Protein AF-0000000084974311 (afdb_homodimer)

Solvent-accessible surface area (backbone atoms only — not comparable to full-atom values): 12937 Å² total; per-residue (Å²): 132,54,60,48,43,51,37,50,47,51,42,38,33,53,56,10,46,52,34,20,50,54,16,48,50,40,56,72,76,35,51,61,58,48,16,51,54,35,40,76,60,72,40,62,45,68,51,37,58,52,50,29,47,47,25,28,53,40,10,49,30,31,50,52,25,41,58,39,38,60,42,17,47,53,52,19,51,53,27,52,49,45,30,72,60,73,21,57,91,34,35,56,83,22,69,86,67,42,65,28,31,47,57,37,51,52,44,29,43,52,11,54,29,39,47,54,40,72,80,35,80,78,13,51,47,49,49,55,56,55,68,68,102,134,55,61,47,41,50,38,52,48,51,44,37,34,55,56,11,46,53,34,20,49,52,16,47,50,40,56,72,76,35,51,60,57,48,16,51,53,35,39,75,60,73,40,63,45,69,51,37,59,52,51,26,48,47,24,29,52,40,10,50,30,30,50,51,25,42,58,40,37,60,43,17,47,52,51,20,51,53,28,52,48,44,32,73,61,73,21,56,92,34,35,57,82,22,68,87,67,42,66,28,32,49,56,38,51,53,45,29,45,50,11,54,28,40,47,54,40,72,82,35,80,80,12,50,48,47,49,54,55,57,66,70,101

pLDDT: mean 93.26, std 10.57, range [42.66, 98.94]

Nearest PDB structures (foldseek):
  2rld-assembly1_A  TM=4.354E-01  e=8.571E+00  Bacteroides thetaiotaomicron VPI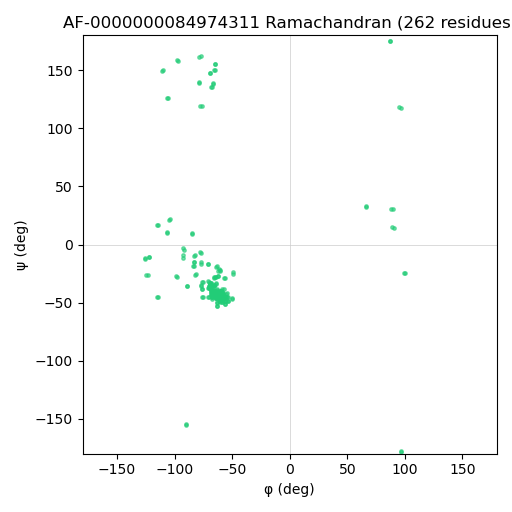-5482
  1i4t-assembly1_B  TM=1.937E-01  e=7.308E+00  Homo sapiens
  2rld-assembly1_A  TM=4.354E-01  e=8.571E+00  Bacteroides thetaiotaomicron VPI-5482
  1i4t-assembly1_B  TM=1.936E-01  e=7.308E+00  Homo sapiens

Organism: NCBI:txid1224748

Structure (mmCIF, N/CA/C/O backbone):
data_AF-0000000084974311-model_v1
#
loop_
_entity.id
_entity.type
_entity.pdbx_description
1 polymer DoxX
#
loop_
_atom_site.group_PDB
_atom_site.id
_atom_site.type_symbol
_atom_site.label_atom_id
_atom_site.label_alt_id
_atom_site.label_comp_id
_atom_site.label_asym_id
_atom_site.label_entity_id
_at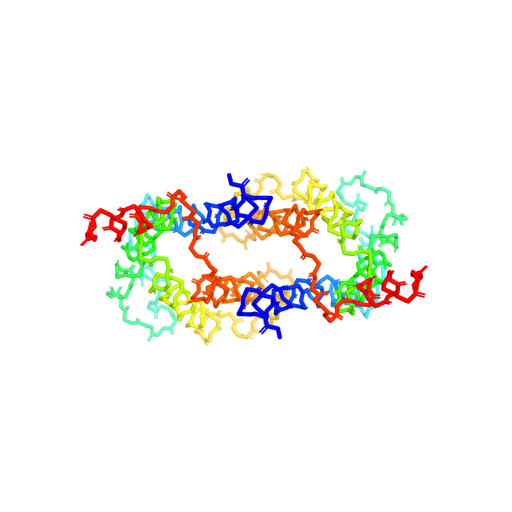om_site.label_seq_id
_atom_site.pdbx_PDB_ins_code
_atom_site.Cartn_x
_atom_site.Cartn_y
_atom_site.Cartn_z
_atom_site.occupancy
_atom_site.B_iso_or_equiv
_atom_site.auth_seq_id
_atom_site.auth_comp_id
_atom_site.auth_asym_id
_atom_site.auth_atom_id
_atom_site.pdbx_PDB_model_num
ATOM 1 N N . MET A 1 1 ? -4.383 25.688 0.288 1 83.31 1 MET A N 1
ATOM 2 C CA . MET A 1 1 ? -4.023 24.438 0.93 1 83.31 1 MET A CA 1
ATOM 3 C C . MET A 1 1 ? -2.514 24.312 1.104 1 83.31 1 MET A C 1
ATOM 5 O O . MET A 1 1 ? -1.75 24.766 0.251 1 83.31 1 MET A O 1
ATOM 9 N N . THR A 1 2 ? -2.16 23.766 2.189 1 87 2 THR A N 1
ATOM 10 C CA . THR A 1 2 ? -0.749 23.516 2.463 1 87 2 THR A CA 1
ATOM 11 C C . THR A 1 2 ? -0.246 22.312 1.687 1 87 2 THR A C 1
ATOM 13 O O . THR A 1 2 ? -1.041 21.547 1.126 1 87 2 THR A O 1
ATOM 16 N N . ARG A 1 3 ? 0.997 22.156 1.529 1 89.44 3 ARG A N 1
ATOM 17 C CA . ARG A 1 3 ? 1.597 21 0.889 1 89.44 3 ARG A CA 1
ATOM 18 C C . ARG A 1 3 ? 1.143 19.703 1.562 1 89.44 3 ARG A C 1
ATOM 20 O O . ARG A 1 3 ? 0.803 18.734 0.887 1 89.44 3 ARG A O 1
ATOM 27 N N . GLN A 1 4 ? 1.102 19.719 2.873 1 89.69 4 GLN A N 1
ATOM 28 C CA . GLN A 1 4 ? 0.677 18.562 3.65 1 89.69 4 GLN A CA 1
ATOM 29 C C . GLN A 1 4 ? -0.751 18.156 3.299 1 89.69 4 GLN A C 1
ATOM 31 O O . GLN A 1 4 ? -1.051 16.969 3.168 1 89.69 4 GLN A O 1
ATOM 36 N N . GLN A 1 5 ? -1.569 19.125 3.119 1 89.88 5 GLN A N 1
ATOM 37 C CA . GLN A 1 5 ? -2.963 18.844 2.783 1 89.88 5 GLN A CA 1
ATOM 38 C C . GLN A 1 5 ? -3.084 18.25 1.387 1 89.88 5 GLN A C 1
ATOM 40 O O . GLN A 1 5 ? -3.893 17.344 1.164 1 89.88 5 GLN A O 1
ATOM 45 N N . TRP A 1 6 ? -2.248 18.719 0.478 1 92.25 6 TRP A N 1
ATOM 46 C CA . TRP A 1 6 ? -2.293 18.234 -0.898 1 92.25 6 TRP A CA 1
ATOM 47 C C . TRP A 1 6 ? -1.834 16.797 -0.979 1 92.25 6 TRP A C 1
ATOM 49 O O . TRP A 1 6 ? -2.457 15.977 -1.661 1 92.25 6 TRP A O 1
ATOM 59 N N . VAL A 1 7 ? -0.775 16.453 -0.279 1 94 7 VAL A N 1
ATOM 60 C CA . VAL A 1 7 ? -0.257 15.094 -0.408 1 94 7 VAL A CA 1
ATOM 61 C C . VAL A 1 7 ? -1.149 14.125 0.363 1 94 7 VAL A C 1
ATOM 63 O O . VAL A 1 7 ? -1.306 12.969 -0.032 1 94 7 VAL A O 1
ATOM 66 N N . SER A 1 8 ? -1.753 14.594 1.478 1 94.25 8 SER A N 1
ATOM 67 C CA . SER A 1 8 ? -2.732 13.766 2.168 1 94.25 8 SER A CA 1
ATOM 68 C C . SER A 1 8 ? -3.943 13.484 1.286 1 94.25 8 SER A C 1
ATOM 70 O O . SER A 1 8 ? -4.449 12.359 1.25 1 94.25 8 SER A O 1
ATOM 72 N N . LEU A 1 9 ? -4.402 14.555 0.585 1 95.19 9 LEU A N 1
ATOM 73 C CA . LEU A 1 9 ? -5.504 14.406 -0.358 1 95.19 9 LEU A CA 1
ATOM 74 C C . LEU A 1 9 ? -5.156 13.398 -1.445 1 95.19 9 LEU A C 1
ATOM 76 O O . LEU A 1 9 ? -5.969 12.531 -1.785 1 95.19 9 LEU A O 1
ATOM 80 N N . PHE A 1 10 ? -4 13.531 -1.928 1 96.75 10 PHE A N 1
ATOM 81 C CA . PHE A 1 10 ? -3.531 12.648 -2.99 1 96.75 10 PHE A CA 1
ATOM 82 C C . PHE A 1 10 ? -3.562 11.195 -2.537 1 96.75 10 PHE A C 1
ATOM 84 O O . PHE A 1 10 ? -4.125 10.336 -3.223 1 96.75 10 PHE A O 1
ATOM 91 N N . VAL A 1 11 ? -3.018 10.852 -1.366 1 97.94 11 VAL A N 1
ATOM 92 C CA . VAL A 1 11 ? -2.979 9.484 -0.847 1 97.94 11 VAL A CA 1
ATOM 93 C C . VAL A 1 11 ? -4.395 9.008 -0.542 1 97.94 11 VAL A C 1
ATOM 95 O O . VAL A 1 11 ? -4.727 7.844 -0.769 1 97.94 11 VAL A O 1
ATOM 98 N N . ARG A 1 12 ? -5.203 9.891 -0.021 1 97.62 12 ARG A N 1
ATOM 99 C CA . ARG A 1 12 ? -6.59 9.531 0.262 1 97.62 12 ARG A CA 1
ATOM 100 C C . ARG A 1 12 ? -7.305 9.078 -1.003 1 97.62 12 ARG A C 1
ATOM 102 O O . ARG A 1 12 ? -8.023 8.07 -0.988 1 97.62 12 ARG A O 1
ATOM 109 N N . VAL A 1 13 ? -7.125 9.828 -2.07 1 98.31 13 VAL A N 1
ATOM 110 C CA . VAL A 1 13 ? -7.793 9.516 -3.33 1 98.31 13 VAL A CA 1
ATOM 111 C C . VAL A 1 13 ? -7.273 8.188 -3.875 1 98.31 13 VAL A C 1
ATOM 113 O O . VAL A 1 13 ? -8.047 7.363 -4.359 1 98.31 13 VAL A O 1
ATOM 116 N N . VAL A 1 14 ? -5.984 7.918 -3.838 1 98.81 14 VAL A N 1
ATOM 117 C CA . VAL A 1 14 ? -5.418 6.648 -4.285 1 98.81 14 VAL A CA 1
ATOM 118 C C . VAL A 1 14 ? -5.984 5.504 -3.445 1 98.81 14 VAL A C 1
ATOM 120 O O . VAL A 1 14 ? -6.434 4.496 -3.988 1 98.81 14 VAL A O 1
ATOM 123 N N . PHE A 1 15 ? -5.945 5.695 -2.105 1 98.75 15 PHE A N 1
ATOM 124 C CA . PHE A 1 15 ? -6.453 4.715 -1.152 1 98.75 15 PHE A CA 1
ATOM 125 C C . PHE A 1 15 ? -7.93 4.441 -1.396 1 98.75 15 PHE A C 1
ATOM 127 O O . PHE A 1 15 ? -8.344 3.283 -1.499 1 98.75 15 PHE A O 1
ATOM 134 N N . GLY A 1 16 ? -8.695 5.48 -1.563 1 98.81 16 GLY A N 1
ATOM 135 C CA . GLY A 1 16 ? -10.109 5.344 -1.854 1 98.81 16 GLY A CA 1
ATOM 136 C C . GLY A 1 16 ? -10.383 4.66 -3.184 1 98.81 16 GLY A C 1
ATOM 137 O O . GLY A 1 16 ? -11.266 3.803 -3.277 1 98.81 16 GLY A O 1
ATOM 138 N N . PHE A 1 17 ? -9.688 5.062 -4.188 1 98.88 17 PHE A N 1
ATOM 139 C CA . PHE A 1 17 ? -9.883 4.484 -5.512 1 98.88 17 PHE A CA 1
ATOM 140 C C . PHE A 1 17 ? -9.617 2.984 -5.492 1 98.88 17 PHE A C 1
ATOM 142 O O . PHE A 1 17 ? -10.336 2.209 -6.121 1 98.88 17 PHE A O 1
ATOM 149 N N . MET A 1 18 ? -8.547 2.584 -4.828 1 98.94 18 MET A N 1
ATOM 150 C CA . MET A 1 18 ? -8.227 1.16 -4.793 1 98.94 18 MET A CA 1
ATOM 151 C C . MET A 1 18 ? -9.383 0.356 -4.211 1 98.94 18 MET A C 1
ATOM 153 O O . MET A 1 18 ? -9.789 -0.661 -4.777 1 98.94 18 MET A O 1
ATOM 157 N N . PHE A 1 19 ? -9.914 0.829 -3.082 1 98.94 19 PHE A N 1
ATOM 158 C CA . PHE A 1 19 ? -11.016 0.085 -2.473 1 98.94 19 PHE A CA 1
ATOM 159 C C . PHE A 1 19 ? -12.266 0.157 -3.34 1 98.94 19 PHE A C 1
ATOM 161 O O . PHE A 1 19 ? -12.984 -0.831 -3.479 1 98.94 19 PHE A O 1
ATOM 168 N N . PHE A 1 20 ? -12.539 1.366 -3.91 1 98.88 20 PHE A N 1
ATOM 169 C CA . PHE A 1 20 ? -13.656 1.489 -4.832 1 98.88 20 PHE A CA 1
ATOM 170 C C . PHE A 1 20 ? -13.555 0.458 -5.949 1 98.88 20 PHE A C 1
ATOM 172 O O . PHE A 1 20 ? -14.531 -0.244 -6.242 1 98.88 20 PHE A O 1
ATOM 179 N N . TYR A 1 21 ? -12.375 0.397 -6.535 1 98.62 21 TYR A N 1
ATOM 180 C CA . TYR A 1 21 ? -12.18 -0.496 -7.672 1 98.62 21 TYR A CA 1
ATOM 181 C C . TYR A 1 21 ? -12.234 -1.955 -7.234 1 98.62 21 TYR A C 1
ATOM 183 O O . TYR A 1 21 ? -12.711 -2.814 -7.98 1 98.62 21 TYR A O 1
ATOM 191 N N . HIS A 1 22 ? -11.789 -2.314 -6.043 1 98.38 22 HIS A N 1
ATOM 192 C CA . HIS A 1 22 ? -11.969 -3.652 -5.492 1 98.38 22 HIS A CA 1
ATOM 193 C C . HIS A 1 22 ? -13.445 -4.035 -5.453 1 98.38 22 HIS A C 1
ATOM 195 O O . HIS A 1 22 ? -13.82 -5.133 -5.867 1 98.38 22 HIS A O 1
ATOM 201 N N . GLY A 1 23 ? -14.242 -3.113 -4.871 1 98.25 23 GLY A N 1
ATOM 202 C CA . GLY A 1 23 ? -15.672 -3.381 -4.863 1 98.25 23 GLY A CA 1
ATOM 203 C C . GLY A 1 23 ? -16.25 -3.535 -6.254 1 98.25 23 GLY A C 1
ATOM 204 O O . GLY A 1 23 ? -17.047 -4.441 -6.5 1 98.25 23 GLY A O 1
ATOM 205 N N . PHE A 1 24 ? -15.844 -2.666 -7.156 1 98.06 24 PHE A N 1
ATOM 206 C CA . PHE A 1 24 ? -16.359 -2.662 -8.523 1 98.06 24 PHE A CA 1
ATOM 207 C C . PHE A 1 24 ? -16.047 -3.984 -9.219 1 98.06 24 PHE A C 1
ATOM 209 O O . PHE A 1 24 ? -16.938 -4.59 -9.828 1 98.06 24 PHE A O 1
ATOM 216 N N . VAL A 1 25 ? -14.867 -4.5 -9.156 1 97 25 VAL A N 1
ATOM 217 C CA . VAL A 1 25 ? -14.422 -5.715 -9.828 1 97 25 VAL A CA 1
ATOM 218 C C . VAL A 1 25 ? -15.164 -6.922 -9.258 1 97 25 VAL A C 1
ATOM 220 O O . VAL A 1 25 ? -15.484 -7.867 -9.984 1 97 25 VAL A O 1
ATOM 223 N N . LYS A 1 26 ? -15.461 -6.887 -7.895 1 97 26 LYS A N 1
ATOM 224 C CA . LYS A 1 26 ? -16.188 -8 -7.293 1 97 26 LYS A CA 1
ATOM 225 C C . LYS A 1 26 ? -17.578 -8.148 -7.914 1 97 26 LYS A C 1
ATOM 227 O O . LYS A 1 26 ? -18.109 -9.258 -7.984 1 97 26 LYS A O 1
ATOM 232 N N . PHE A 1 27 ? -18.125 -7.051 -8.406 1 96.81 27 PHE A N 1
ATOM 233 C CA . PHE A 1 27 ? -19.422 -7.121 -9.062 1 96.81 27 PHE A CA 1
ATOM 234 C C . PHE A 1 27 ? -19.266 -7.41 -10.547 1 96.81 27 PHE A C 1
ATOM 236 O O . PHE A 1 27 ? -20.062 -8.141 -11.133 1 96.81 27 PHE A O 1
ATOM 243 N N . GLN A 1 28 ? -18.266 -6.918 -11.227 1 93.5 28 GLN A N 1
ATOM 244 C CA . GLN A 1 28 ? -18.016 -7.141 -12.648 1 93.5 28 GLN A CA 1
ATOM 245 C C . GLN A 1 28 ? -17.75 -8.609 -12.945 1 93.5 28 GLN A C 1
ATOM 247 O O . GLN A 1 28 ? -18.203 -9.141 -13.953 1 93.5 28 GLN A O 1
ATOM 252 N N . GLY A 1 29 ? -16.953 -9.312 -12.18 1 88.94 29 GLY A N 1
ATOM 253 C CA . GLY A 1 29 ? -16.609 -10.711 -12.367 1 88.94 29 GLY A CA 1
ATOM 254 C C . GLY A 1 29 ? -17.719 -11.648 -11.914 1 88.94 29 GLY A C 1
ATOM 255 O O . GLY A 1 29 ? -17.641 -12.859 -12.133 1 88.94 29 GLY A O 1
ATOM 256 N N . GLY A 1 30 ? -18.812 -11.055 -11.258 1 93 30 GLY A N 1
ATOM 257 C CA . GLY A 1 30 ? -19.844 -11.852 -10.617 1 93 30 GLY A CA 1
ATOM 258 C C . GLY A 1 30 ? -19.625 -12.039 -9.125 1 93 30 GLY A C 1
ATOM 259 O O . GLY A 1 30 ? -18.672 -12.711 -8.719 1 93 30 GLY A O 1
ATOM 260 N N . ILE A 1 31 ? -20.5 -11.57 -8.328 1 96 31 ILE A N 1
ATOM 261 C CA . ILE A 1 31 ? -20.359 -11.562 -6.879 1 96 31 ILE A CA 1
ATOM 262 C C . ILE A 1 31 ? -20.312 -13 -6.359 1 96 31 ILE A C 1
ATOM 264 O O . ILE A 1 31 ? -19.75 -13.266 -5.293 1 96 31 ILE A O 1
ATOM 268 N N . GLU A 1 32 ? -20.781 -13.914 -7.176 1 96.88 32 GLU A N 1
ATOM 269 C CA . GLU A 1 32 ? -20.797 -15.32 -6.789 1 96.88 32 GLU A CA 1
ATOM 270 C C . GLU A 1 32 ? -19.375 -15.891 -6.715 1 96.88 32 GLU A C 1
ATOM 272 O O . GLU A 1 32 ? -19.109 -16.781 -5.914 1 96.88 32 GLU A O 1
ATOM 277 N N . ASN A 1 33 ? -18.547 -15.43 -7.582 1 95.44 33 ASN A N 1
ATOM 278 C CA . ASN A 1 33 ? -17.156 -15.859 -7.516 1 95.44 33 ASN A CA 1
ATOM 279 C C . ASN A 1 33 ? -16.516 -15.477 -6.184 1 95.44 33 ASN A C 1
ATOM 281 O O . ASN A 1 33 ? -15.828 -16.297 -5.566 1 95.44 33 ASN A O 1
ATOM 285 N N . THR A 1 34 ? -16.766 -14.266 -5.73 1 96.06 34 THR A N 1
ATOM 286 C CA . THR A 1 34 ? -16.25 -13.812 -4.445 1 96.06 34 THR A CA 1
ATOM 287 C C . THR A 1 34 ? -16.922 -14.578 -3.299 1 96.06 34 THR A C 1
ATOM 289 O O . THR A 1 34 ? -16.25 -14.961 -2.336 1 96.06 34 THR A O 1
ATOM 292 N N . ALA A 1 35 ? -18.172 -14.773 -3.451 1 98 35 ALA A N 1
ATOM 293 C CA . ALA A 1 35 ? -18.891 -15.547 -2.445 1 98 35 ALA A CA 1
ATOM 294 C C . ALA A 1 35 ? -18.312 -16.953 -2.311 1 98 35 ALA A C 1
ATOM 296 O O . ALA A 1 35 ? -18.125 -17.453 -1.198 1 98 35 ALA A O 1
ATOM 297 N N . GLY A 1 36 ? -18.078 -17.594 -3.443 1 97.31 36 GLY A N 1
ATOM 298 C CA . GLY A 1 36 ? -17.438 -18.906 -3.436 1 97.31 36 GLY A CA 1
ATOM 299 C C . GLY A 1 36 ? -16.078 -18.906 -2.773 1 97.31 36 GLY A C 1
ATOM 300 O O . GLY A 1 36 ? -15.742 -19.812 -2.006 1 97.31 36 GLY A O 1
ATOM 301 N N . TYR A 1 37 ? -15.266 -17.922 -3.02 1 95.38 37 TYR A N 1
ATOM 302 C CA . TYR A 1 37 ? -13.953 -17.781 -2.391 1 95.38 37 TYR A CA 1
ATOM 303 C C . TYR A 1 37 ? -14.086 -17.625 -0.88 1 95.38 37 TYR A C 1
ATOM 305 O O . TYR A 1 37 ? -13.359 -18.266 -0.117 1 95.38 37 TYR A O 1
ATOM 313 N N . PHE A 1 38 ? -15.047 -16.781 -0.417 1 97.75 38 PHE A N 1
ATOM 314 C CA . PHE A 1 38 ? -15.281 -16.609 1.011 1 97.75 38 PHE A CA 1
ATOM 315 C C . PHE A 1 38 ? -15.688 -17.922 1.664 1 97.75 38 PHE A C 1
ATOM 317 O O . PHE A 1 38 ? -15.203 -18.25 2.748 1 97.75 38 PHE A O 1
ATOM 324 N N . GLU A 1 39 ? -16.516 -18.656 0.999 1 98.25 39 GLU A N 1
ATOM 325 C CA . GLU A 1 39 ? -16.922 -19.953 1.526 1 98.25 39 GLU A CA 1
ATOM 326 C C . GLU A 1 39 ? -15.719 -20.891 1.669 1 98.25 39 GLU A C 1
ATOM 328 O O . GLU A 1 39 ? -15.617 -21.625 2.652 1 98.25 39 GLU A O 1
ATOM 333 N N . SER A 1 40 ? -14.898 -20.875 0.687 1 97.62 40 SER A N 1
ATOM 334 C CA . SER A 1 40 ? -13.711 -21.719 0.732 1 97.62 40 SER A CA 1
ATOM 335 C C . SER A 1 40 ? -12.828 -21.359 1.926 1 97.62 40 SER A C 1
ATOM 337 O O . SER A 1 40 ? -12.008 -22.188 2.359 1 97.62 40 SER A O 1
ATOM 339 N N . LEU A 1 41 ? -12.953 -20.172 2.459 1 96.75 41 LEU A N 1
ATOM 340 C CA . LEU A 1 41 ? -12.203 -19.719 3.621 1 96.75 41 LEU A CA 1
ATOM 341 C C . LEU A 1 41 ? -12.977 -19.984 4.91 1 96.75 41 LEU A C 1
ATOM 343 O O . LEU A 1 41 ? -12.539 -19.594 5.992 1 96.75 41 LEU A O 1
ATOM 347 N N . GLY A 1 42 ? -14.18 -20.5 4.754 1 97.81 42 GLY A N 1
ATOM 348 C CA . GLY A 1 42 ? -15 -20.781 5.918 1 97.81 42 GLY A CA 1
ATOM 349 C C . GLY A 1 42 ? -15.852 -19.609 6.355 1 97.81 42 GLY A C 1
ATOM 350 O O . GLY A 1 42 ? -16.344 -19.578 7.48 1 97.81 42 GLY A O 1
ATOM 351 N N . LEU A 1 43 ? -15.953 -18.672 5.465 1 98 43 LEU A N 1
ATOM 352 C CA . LEU A 1 43 ? -16.766 -17.5 5.781 1 98 43 LEU A CA 1
ATOM 353 C C . LEU A 1 43 ? -18.156 -17.625 5.188 1 98 43 LEU A C 1
ATOM 355 O O . LEU A 1 43 ? -18.375 -18.422 4.273 1 98 43 LEU A O 1
ATOM 359 N N . MET A 1 44 ? -19.062 -16.812 5.82 1 97.88 44 MET A N 1
ATOM 360 C CA . MET A 1 44 ? -20.406 -16.75 5.273 1 97.88 44 MET A CA 1
ATOM 361 C C . MET A 1 44 ? -20.406 -16.094 3.9 1 97.88 44 MET A C 1
ATOM 363 O O . MET A 1 44 ? -19.766 -15.062 3.701 1 97.88 44 MET A O 1
ATOM 367 N N . SER A 1 45 ? -21.203 -16.688 3.012 1 96.5 45 SER A N 1
ATOM 368 C CA . SER A 1 45 ? -21.234 -16.203 1.641 1 96.5 45 SER A CA 1
ATOM 369 C C . SER A 1 45 ? -21.781 -14.773 1.578 1 96.5 45 SER A C 1
ATOM 371 O O . SER A 1 45 ? -21.328 -13.969 0.752 1 96.5 45 SER A O 1
ATOM 373 N N . GLY A 1 46 ? -22.656 -14.422 2.4 1 97.19 46 GLY A N 1
ATOM 374 C CA . GLY A 1 46 ? -23.25 -13.094 2.424 1 97.19 46 GLY A CA 1
ATOM 375 C C . GLY A 1 46 ? -22.234 -12 2.701 1 97.19 46 GLY A C 1
ATOM 376 O O . GLY A 1 46 ? -22.438 -10.844 2.312 1 97.19 46 GLY A O 1
ATOM 377 N N . LEU A 1 47 ? -21.156 -12.336 3.293 1 98.06 47 LEU A N 1
ATOM 378 C CA . LEU A 1 47 ? -20.125 -11.359 3.598 1 98.06 47 LEU A CA 1
ATOM 379 C C . LEU A 1 47 ? -19.516 -10.805 2.318 1 98.06 47 LEU A C 1
ATOM 381 O O . LEU A 1 47 ? -19.016 -9.672 2.301 1 98.06 47 LEU A O 1
ATOM 385 N N . ALA A 1 48 ? -19.516 -11.602 1.267 1 97.88 48 ALA A N 1
ATOM 386 C CA . ALA A 1 48 ? -18.984 -11.141 -0.014 1 97.88 48 ALA A CA 1
ATOM 387 C C . ALA A 1 48 ? -19.734 -9.898 -0.5 1 97.88 48 ALA A C 1
ATOM 389 O O . ALA A 1 48 ? -19.109 -8.922 -0.927 1 97.88 48 ALA A O 1
ATOM 390 N N . PHE A 1 49 ? -21.016 -9.969 -0.367 1 97.94 49 PHE A N 1
ATOM 391 C CA . PHE A 1 49 ? -21.844 -8.852 -0.802 1 97.94 49 PHE A CA 1
ATOM 392 C C . PHE A 1 49 ? -21.609 -7.629 0.08 1 97.94 49 PHE A C 1
ATOM 394 O O . PHE A 1 49 ? -21.469 -6.512 -0.422 1 97.94 49 PHE A O 1
ATOM 401 N N . VAL A 1 50 ? -21.516 -7.828 1.35 1 98.44 50 VAL A N 1
ATOM 402 C CA . VAL A 1 50 ? -21.312 -6.746 2.307 1 98.44 50 VAL A CA 1
ATOM 403 C C . VAL A 1 50 ? -19.969 -6.07 2.055 1 98.44 50 VAL A C 1
ATOM 405 O O . VAL A 1 50 ? -19.906 -4.848 1.923 1 98.44 50 VAL A O 1
ATOM 408 N N . VAL A 1 51 ? -18.938 -6.879 1.952 1 98.62 51 VAL A N 1
ATOM 409 C CA . VAL A 1 51 ? -17.609 -6.34 1.759 1 98.62 51 VAL A CA 1
ATOM 410 C C . VAL A 1 51 ? -17.531 -5.59 0.429 1 98.62 51 VAL A C 1
ATOM 412 O O . VAL A 1 51 ? -16.984 -4.488 0.357 1 98.62 51 VAL A O 1
ATOM 415 N N . ALA A 1 52 ? -18.125 -6.172 -0.592 1 98.62 52 ALA A N 1
ATOM 416 C CA . ALA A 1 52 ? -18.094 -5.539 -1.909 1 98.62 52 ALA A CA 1
ATOM 417 C C . ALA A 1 52 ? -18.766 -4.168 -1.871 1 98.62 52 ALA A C 1
ATOM 419 O O . ALA A 1 52 ? -18.219 -3.193 -2.4 1 98.62 52 ALA A O 1
ATOM 420 N N . ILE A 1 53 ? -19.891 -4.074 -1.224 1 98.75 53 ILE A N 1
ATOM 421 C CA . ILE A 1 53 ? -20.625 -2.818 -1.146 1 98.75 53 ILE A CA 1
ATOM 422 C C . ILE A 1 53 ? -19.844 -1.81 -0.312 1 98.75 53 ILE A C 1
ATOM 424 O O . ILE A 1 53 ? -19.719 -0.643 -0.69 1 98.75 53 ILE A O 1
ATOM 428 N N . VAL A 1 54 ? -19.344 -2.246 0.8 1 98.88 54 VAL A N 1
ATOM 429 C CA . VAL A 1 54 ? -18.594 -1.361 1.685 1 98.88 54 VAL A CA 1
ATOM 430 C C . VAL A 1 54 ? -17.375 -0.822 0.957 1 98.88 54 VAL A C 1
ATOM 432 O O . VAL A 1 54 ? -17.047 0.365 1.059 1 98.88 54 VAL A O 1
ATOM 435 N N . GLU A 1 55 ? -16.703 -1.69 0.233 1 98.88 55 GLU A N 1
ATOM 436 C CA . GLU A 1 55 ? -15.547 -1.25 -0.528 1 98.88 55 GLU A CA 1
ATOM 437 C C . GLU A 1 55 ? -15.938 -0.245 -1.606 1 98.88 55 GLU A C 1
ATOM 439 O O . GLU A 1 55 ? -15.297 0.8 -1.751 1 98.88 55 GLU A O 1
ATOM 444 N N . LEU A 1 56 ? -16.969 -0.562 -2.303 1 98.81 56 LEU A N 1
ATOM 445 C CA . LEU A 1 56 ? -17.422 0.286 -3.396 1 98.81 56 LEU A CA 1
ATOM 446 C C . LEU A 1 56 ? -17.859 1.653 -2.879 1 98.81 56 LEU A C 1
ATOM 448 O O . LEU A 1 56 ? -17.344 2.682 -3.316 1 98.81 56 LEU A O 1
ATOM 452 N N . VAL A 1 57 ? -18.703 1.669 -1.938 1 98.88 57 VAL A N 1
ATOM 453 C CA . VAL A 1 57 ? -19.281 2.904 -1.417 1 98.88 57 VAL A CA 1
ATOM 454 C C . VAL A 1 57 ? -18.266 3.621 -0.538 1 98.88 57 VAL A C 1
ATOM 456 O O . VAL A 1 57 ? -18.094 4.836 -0.646 1 98.88 57 VAL A O 1
ATOM 459 N N . GLY A 1 58 ? -17.609 2.857 0.329 1 98.81 58 GLY A N 1
ATOM 460 C CA . GLY A 1 58 ? -16.578 3.449 1.177 1 98.81 58 GLY A CA 1
ATOM 461 C C . GLY A 1 58 ? -15.445 4.078 0.391 1 98.81 58 GLY A C 1
ATOM 462 O O . GLY A 1 58 ? -14.969 5.16 0.742 1 98.81 58 GLY A O 1
ATOM 463 N N . GLY A 1 59 ? -14.992 3.314 -0.656 1 98.81 59 GLY A N 1
ATOM 464 C CA . GLY A 1 59 ? -13.977 3.891 -1.519 1 98.81 59 GLY A CA 1
ATOM 465 C C . GLY A 1 59 ? -14.398 5.211 -2.139 1 98.81 59 GLY A C 1
ATOM 466 O O . GLY A 1 59 ? -13.625 6.172 -2.154 1 98.81 59 GLY A O 1
ATOM 467 N N . LEU A 1 60 ? -15.594 5.305 -2.625 1 98.5 60 LEU A N 1
ATOM 468 C CA . LEU A 1 60 ? -16.125 6.527 -3.215 1 98.5 60 LEU A CA 1
ATOM 469 C C . LEU A 1 60 ? -16.188 7.645 -2.18 1 98.5 60 LEU A C 1
ATOM 471 O O . LEU A 1 60 ? -15.836 8.789 -2.471 1 98.5 60 LEU A O 1
ATOM 475 N N . LEU A 1 61 ? -16.672 7.352 -1.011 1 98.06 61 LEU A N 1
ATOM 476 C CA . LEU A 1 61 ? -16.75 8.336 0.061 1 98.06 61 LEU A CA 1
ATOM 477 C C . LEU A 1 61 ? -15.375 8.875 0.42 1 98.06 61 LEU A C 1
ATOM 479 O O . LEU A 1 61 ? -15.219 10.078 0.661 1 98.06 61 LEU A O 1
ATOM 483 N N . LEU A 1 62 ? -14.43 7.992 0.463 1 97.19 62 LEU A N 1
ATOM 484 C CA . LEU A 1 62 ? -13.07 8.43 0.762 1 97.19 62 LEU A CA 1
ATOM 485 C C . LEU A 1 62 ? -12.539 9.352 -0.329 1 97.19 62 LEU A C 1
ATOM 487 O O . LEU A 1 62 ? -11.867 10.344 -0.037 1 97.19 62 LEU A O 1
ATOM 491 N N . ILE A 1 63 ? -12.812 9.023 -1.567 1 97.62 63 ILE A N 1
ATOM 492 C CA . ILE A 1 63 ? -12.359 9.836 -2.689 1 97.62 63 ILE A CA 1
ATOM 493 C C . ILE A 1 63 ? -12.914 11.258 -2.549 1 97.62 63 ILE A C 1
ATOM 495 O O . ILE A 1 63 ? -12.195 12.234 -2.748 1 97.62 63 ILE A O 1
ATOM 499 N N . ILE A 1 64 ? -14.133 11.406 -2.102 1 95.62 64 ILE A N 1
ATOM 500 C CA . ILE A 1 64 ? -14.734 12.734 -2.045 1 95.62 64 ILE A CA 1
ATOM 501 C C . ILE A 1 64 ? -14.5 13.352 -0.67 1 95.62 64 ILE A C 1
ATOM 503 O O . ILE A 1 64 ? -14.789 14.531 -0.453 1 95.62 64 ILE A O 1
ATOM 507 N N . GLY A 1 65 ? -14.016 12.633 0.269 1 95.44 65 GLY A N 1
ATOM 508 C CA . GLY A 1 65 ? -13.609 13.141 1.566 1 95.44 65 GLY A CA 1
ATOM 509 C C . GLY A 1 65 ? -14.734 13.18 2.58 1 95.44 65 GLY A C 1
ATOM 510 O O . GLY A 1 65 ? -14.758 14.031 3.467 1 95.44 65 GLY A O 1
ATOM 511 N N . LEU A 1 66 ? -15.656 12.258 2.439 1 95.25 66 LEU A N 1
ATOM 512 C CA . LEU A 1 66 ? -16.781 12.172 3.371 1 95.25 66 LEU A CA 1
ATOM 513 C C . LEU A 1 66 ? -16.609 10.977 4.309 1 95.25 66 LEU A C 1
ATOM 515 O O . LEU A 1 66 ? -16.375 9.852 3.855 1 95.25 66 LEU A O 1
ATOM 519 N N . GLY A 1 67 ? -16.672 11.266 5.664 1 95.69 67 GLY A N 1
ATOM 520 C CA . GLY A 1 67 ? -16.562 10.195 6.648 1 95.69 67 GLY A CA 1
ATOM 521 C C . GLY A 1 67 ? -15.195 9.539 6.668 1 95.69 67 GLY A C 1
ATOM 522 O O . GLY A 1 67 ? -15.094 8.328 6.887 1 95.69 67 GLY A O 1
ATOM 523 N N . THR A 1 68 ? -14.242 10.281 6.391 1 96.75 68 THR A N 1
ATOM 524 C CA . THR A 1 68 ? -12.891 9.773 6.191 1 96.75 68 THR A CA 1
ATOM 525 C C . THR A 1 68 ? -12.43 8.977 7.41 1 96.75 68 THR A C 1
ATOM 527 O O . THR A 1 68 ? -11.883 7.879 7.266 1 96.75 68 THR A O 1
ATOM 530 N N . ARG A 1 69 ? -12.625 9.438 8.625 1 96.44 69 ARG A N 1
ATOM 531 C CA . ARG A 1 69 ? -12.172 8.773 9.844 1 96.44 69 ARG A CA 1
ATOM 532 C C . ARG A 1 69 ? -12.852 7.418 10.016 1 96.44 69 ARG A C 1
ATOM 534 O O . ARG A 1 69 ? -12.188 6.418 10.312 1 96.44 69 ARG A O 1
ATOM 541 N N . VAL A 1 70 ? -14.195 7.375 9.773 1 97.69 70 VAL A N 1
ATOM 542 C CA . VAL A 1 70 ? -14.977 6.156 9.953 1 97.69 70 VAL A CA 1
ATOM 543 C C . VAL A 1 70 ? -14.625 5.152 8.859 1 97.69 70 VAL A C 1
ATOM 545 O O . VAL A 1 70 ? -14.391 3.975 9.141 1 97.69 70 VAL A O 1
ATOM 548 N N . ILE A 1 71 ? -14.555 5.66 7.598 1 98.31 71 ILE A N 1
ATOM 549 C CA . ILE A 1 71 ? -14.258 4.77 6.48 1 98.31 71 ILE A CA 1
ATOM 550 C C . ILE A 1 71 ? -12.844 4.223 6.617 1 98.31 71 ILE A C 1
ATOM 552 O O . ILE A 1 71 ? -12.594 3.051 6.32 1 98.31 71 ILE A O 1
ATOM 556 N N . GLY A 1 72 ? -11.914 5.047 7.035 1 98.5 72 GLY A N 1
ATOM 557 C CA . GLY A 1 72 ? -10.578 4.543 7.324 1 98.5 72 GLY A CA 1
ATOM 558 C C . GLY A 1 72 ? -10.578 3.381 8.297 1 98.5 72 GLY A C 1
ATOM 559 O O . GLY A 1 72 ? -9.906 2.371 8.07 1 98.5 72 GLY A O 1
ATOM 560 N N . ALA A 1 73 ? -11.344 3.488 9.367 1 98.75 73 ALA A N 1
ATOM 561 C CA . ALA A 1 73 ? -11.445 2.43 10.367 1 98.75 73 ALA A CA 1
ATOM 562 C C . ALA A 1 73 ? -12.055 1.167 9.766 1 98.75 73 ALA A C 1
ATOM 564 O O . ALA A 1 73 ? -11.57 0.059 10.008 1 98.75 73 ALA A O 1
ATOM 565 N N . VAL A 1 74 ? -13.094 1.344 9.047 1 98.88 74 VAL A N 1
ATOM 566 C CA . VAL A 1 74 ? -13.805 0.223 8.438 1 98.88 74 VAL A CA 1
ATOM 567 C C . VAL A 1 74 ? -12.867 -0.533 7.5 1 98.88 74 VAL A C 1
ATOM 569 O O . VAL A 1 74 ? -12.789 -1.764 7.547 1 98.88 74 VAL A O 1
ATOM 572 N N . PHE A 1 75 ? -12.125 0.169 6.645 1 98.88 75 PHE A N 1
ATOM 573 C CA . PHE A 1 75 ? -11.211 -0.469 5.707 1 98.88 75 PHE A CA 1
ATOM 574 C C . PHE A 1 75 ? -10.07 -1.153 6.441 1 98.88 75 PHE A C 1
ATOM 576 O O . PHE A 1 75 ? -9.609 -2.223 6.035 1 98.88 75 PHE A O 1
ATOM 583 N N . ALA A 1 76 ? -9.602 -0.552 7.547 1 98.88 76 ALA A N 1
ATOM 584 C CA . ALA A 1 76 ? -8.586 -1.215 8.359 1 98.88 76 ALA A CA 1
ATOM 585 C C . ALA A 1 76 ? -9.094 -2.555 8.883 1 98.88 76 ALA A C 1
ATOM 587 O O . ALA A 1 76 ? -8.383 -3.561 8.828 1 98.88 76 ALA A O 1
ATOM 588 N N . VAL A 1 77 ? -10.281 -2.574 9.367 1 98.88 77 VAL A N 1
ATOM 589 C CA . VAL A 1 77 ? -10.867 -3.791 9.914 1 98.88 77 VAL A CA 1
ATOM 590 C C . VAL A 1 77 ? -11.008 -4.84 8.812 1 98.88 77 VAL A C 1
ATOM 592 O O . VAL A 1 77 ? -10.695 -6.012 9.016 1 98.88 77 VAL A O 1
ATOM 595 N N . ILE A 1 78 ? -11.469 -4.43 7.629 1 98.75 78 ILE A N 1
ATOM 596 C CA . ILE A 1 78 ? -11.617 -5.348 6.508 1 98.75 78 ILE A CA 1
ATOM 597 C C . ILE A 1 78 ? -10.258 -5.945 6.148 1 98.75 78 ILE A C 1
ATOM 599 O O . ILE A 1 78 ? -10.148 -7.152 5.906 1 98.75 78 ILE A O 1
ATOM 603 N N . MET A 1 79 ? -9.242 -5.125 6.152 1 98.88 79 MET A N 1
ATOM 604 C CA . MET A 1 79 ? -7.918 -5.617 5.781 1 98.88 79 MET A CA 1
ATOM 605 C C . MET A 1 79 ? -7.359 -6.543 6.859 1 98.88 79 MET A C 1
ATOM 607 O O . MET A 1 79 ? -6.66 -7.508 6.555 1 98.88 79 MET A O 1
ATOM 611 N N . ILE A 1 80 ? -7.617 -6.219 8.164 1 98.81 80 ILE A N 1
ATOM 612 C CA . ILE A 1 80 ? -7.23 -7.121 9.242 1 98.81 80 ILE A CA 1
ATOM 613 C C . ILE A 1 80 ? -7.926 -8.469 9.062 1 98.81 80 ILE A C 1
ATOM 615 O O . ILE A 1 80 ? -7.301 -9.523 9.203 1 98.81 80 ILE A O 1
ATOM 619 N N . GLY A 1 81 ? -9.188 -8.453 8.781 1 98.38 81 GLY A N 1
ATOM 620 C CA . GLY A 1 81 ? -9.898 -9.688 8.484 1 98.38 81 GLY A CA 1
ATOM 621 C C . GLY A 1 81 ? -9.297 -10.461 7.324 1 98.38 81 GLY A C 1
ATOM 622 O O . GLY A 1 81 ? -9.156 -11.68 7.395 1 98.38 81 GLY A O 1
ATOM 623 N N . ALA A 1 82 ? -8.961 -9.789 6.23 1 98.12 82 ALA A N 1
ATOM 624 C CA . ALA A 1 82 ? -8.352 -10.445 5.078 1 98.12 82 ALA A CA 1
ATOM 625 C C . ALA A 1 82 ? -7.031 -11.102 5.457 1 98.12 82 ALA A C 1
ATOM 627 O O . ALA A 1 82 ? -6.73 -12.211 5 1 98.12 82 ALA A O 1
ATOM 628 N N . ILE A 1 83 ? -6.238 -10.43 6.289 1 98.62 83 ILE A N 1
ATOM 629 C CA . ILE A 1 83 ? -4.965 -10.984 6.73 1 98.62 83 ILE A CA 1
ATOM 630 C C . ILE A 1 83 ? -5.203 -12.305 7.469 1 98.62 83 ILE A C 1
ATOM 632 O O . ILE A 1 83 ? -4.602 -13.328 7.133 1 98.62 83 ILE A O 1
ATOM 636 N N . PHE A 1 84 ? -6.105 -12.359 8.352 1 98.25 84 PHE A N 1
ATOM 637 C CA . PHE A 1 84 ? -6.254 -13.5 9.25 1 98.25 84 PHE A CA 1
ATOM 638 C C . PHE A 1 84 ? -7.02 -14.625 8.57 1 98.25 84 PHE A C 1
ATOM 640 O O . PHE A 1 84 ? -6.832 -15.797 8.898 1 98.25 84 PHE A O 1
ATOM 647 N N . THR A 1 85 ? -7.844 -14.352 7.629 1 97.56 85 THR A N 1
ATOM 648 C CA . THR A 1 85 ? -8.68 -15.398 7.047 1 97.56 85 THR A CA 1
ATOM 649 C C . THR A 1 85 ? -8.062 -15.922 5.75 1 97.56 85 THR A C 1
ATOM 651 O O . THR A 1 85 ? -8.281 -17.078 5.375 1 97.56 85 THR A O 1
ATOM 654 N N . ALA A 1 86 ? -7.34 -15.086 5.117 1 96.62 86 ALA A N 1
ATOM 655 C CA . ALA A 1 86 ? -6.973 -15.484 3.758 1 96.62 86 ALA A CA 1
ATOM 656 C C . ALA A 1 86 ? -5.457 -15.492 3.578 1 96.62 86 ALA A C 1
ATOM 658 O O . ALA A 1 86 ? -4.934 -16.219 2.73 1 96.62 86 ALA A O 1
ATOM 659 N N . LYS A 1 87 ? -4.727 -14.648 4.398 1 97.44 87 LYS A N 1
ATOM 660 C CA . LYS A 1 87 ? -3.377 -14.375 3.922 1 97.44 87 LYS A CA 1
ATOM 661 C C . LYS A 1 87 ? -2.332 -14.781 4.957 1 97.44 87 LYS A C 1
ATOM 663 O O . LYS A 1 87 ? -1.142 -14.852 4.652 1 97.44 87 LYS A O 1
ATOM 668 N N . LEU A 1 88 ? -2.705 -15.086 6.141 1 97.12 88 LEU A N 1
ATOM 669 C CA . LEU A 1 88 ? -1.765 -15.289 7.238 1 97.12 88 LEU A CA 1
ATOM 670 C C . LEU A 1 88 ? -0.766 -16.391 6.906 1 97.12 88 LEU A C 1
ATOM 672 O O . LEU A 1 88 ? 0.439 -16.234 7.113 1 97.12 88 LEU A O 1
ATOM 676 N N . SER A 1 89 ? -1.246 -17.484 6.355 1 96.94 89 SER A N 1
ATOM 677 C CA . SER A 1 89 ? -0.397 -18.641 6.105 1 96.94 89 SER A CA 1
ATOM 678 C C . SER A 1 89 ? 0.582 -18.375 4.965 1 96.94 89 SER A C 1
ATOM 680 O O . SER A 1 89 ? 1.55 -19.125 4.785 1 96.94 89 SER A O 1
ATOM 682 N N . LEU A 1 90 ? 0.352 -17.359 4.148 1 97.12 90 LEU A N 1
ATOM 683 C CA . LEU A 1 90 ? 1.175 -17.078 2.979 1 97.12 90 LEU A CA 1
ATOM 684 C C . LEU A 1 90 ? 2.414 -16.281 3.369 1 97.12 90 LEU A C 1
ATOM 686 O O . LEU A 1 90 ? 3.361 -16.172 2.588 1 97.12 90 LEU A O 1
ATOM 690 N N . GLY A 1 91 ? 2.352 -15.617 4.617 1 97.62 91 GLY A N 1
ATOM 691 C CA . GLY A 1 91 ? 3.469 -14.789 5.043 1 97.62 91 GLY A CA 1
ATOM 692 C C . GLY A 1 91 ? 3.379 -13.367 4.539 1 97.62 91 GLY A C 1
ATOM 693 O O . GLY A 1 91 ? 2.518 -13.047 3.717 1 97.62 91 GLY A O 1
ATOM 694 N N . LEU A 1 92 ? 4.27 -12.539 4.949 1 98.25 92 LEU A N 1
ATOM 695 C CA . LEU A 1 92 ? 4.23 -11.109 4.668 1 98.25 92 LEU A CA 1
ATOM 696 C C . LEU A 1 92 ? 4.438 -10.844 3.182 1 98.25 92 LEU A C 1
ATOM 698 O O . LEU A 1 92 ? 3.668 -10.102 2.564 1 98.25 92 LEU A O 1
ATOM 702 N N . PHE A 1 93 ? 5.434 -11.523 2.602 1 97 93 PHE A N 1
ATOM 703 C CA . PHE A 1 93 ? 5.754 -11.234 1.209 1 97 93 PHE A CA 1
ATOM 704 C C . PHE A 1 93 ? 5.281 -12.359 0.298 1 97 93 PHE A C 1
ATOM 706 O O . PHE A 1 93 ? 5.625 -12.391 -0.885 1 97 93 PHE A O 1
ATOM 713 N N . GLY A 1 94 ? 4.488 -13.289 0.867 1 96.44 94 GLY A N 1
ATOM 714 C CA . GLY A 1 94 ? 3.984 -14.375 0.049 1 96.44 94 GLY A CA 1
ATOM 715 C C . GLY A 1 94 ? 4.812 -15.641 0.163 1 96.44 94 GLY A C 1
ATOM 716 O O . GLY A 1 94 ? 5.77 -15.695 0.938 1 96.44 94 GLY A O 1
ATOM 717 N N . ASP A 1 95 ? 4.426 -16.641 -0.586 1 93.56 95 ASP A N 1
ATOM 718 C CA . ASP A 1 95 ? 5.047 -17.953 -0.439 1 93.56 95 ASP A CA 1
ATOM 719 C C . ASP A 1 95 ? 5.801 -18.344 -1.705 1 93.56 95 ASP A C 1
ATOM 721 O O . ASP A 1 95 ? 6.121 -19.516 -1.903 1 93.56 95 ASP A O 1
ATOM 725 N N . GLY A 1 96 ? 6.074 -17.406 -2.547 1 87.56 96 GLY A N 1
ATOM 726 C CA . GLY A 1 96 ? 6.77 -17.672 -3.795 1 87.56 96 GLY A CA 1
ATOM 727 C C . GLY A 1 96 ? 5.836 -17.766 -4.988 1 87.56 96 GLY A C 1
ATOM 728 O O . GLY A 1 96 ? 6.246 -17.531 -6.125 1 87.56 96 GLY A O 1
ATOM 729 N N . THR A 1 97 ? 4.609 -18.094 -4.75 1 89.44 97 THR A N 1
ATOM 730 C CA . THR A 1 97 ? 3.607 -18.203 -5.805 1 89.44 97 THR A CA 1
ATOM 731 C C . THR A 1 97 ? 2.525 -17.141 -5.629 1 89.44 97 THR A C 1
ATOM 733 O O . THR A 1 97 ? 2.211 -16.406 -6.57 1 89.44 97 THR A O 1
ATOM 736 N N . TYR A 1 98 ? 2.053 -16.984 -4.41 1 93.62 98 TYR A N 1
ATOM 737 C CA . TYR A 1 98 ? 0.965 -16.062 -4.098 1 93.62 98 TYR A CA 1
ATOM 738 C C . TYR A 1 98 ? 1.468 -14.883 -3.279 1 93.62 98 TYR A C 1
ATOM 740 O O . TYR A 1 98 ? 2.398 -15.023 -2.48 1 93.62 98 TYR A O 1
ATOM 748 N N . ALA A 1 99 ? 0.816 -13.844 -3.49 1 95.75 99 ALA A N 1
ATOM 749 C CA . ALA A 1 99 ? 1.165 -12.641 -2.74 1 95.75 99 ALA A CA 1
ATOM 750 C C . ALA A 1 99 ? 0.798 -12.789 -1.267 1 95.75 99 ALA A C 1
ATOM 752 O O . ALA A 1 99 ? -0.216 -13.406 -0.931 1 95.75 99 ALA A O 1
ATOM 753 N N . GLY A 1 100 ? 1.591 -12.164 -0.379 1 97.81 100 GLY A N 1
ATOM 754 C CA . GLY A 1 100 ? 1.344 -12.18 1.055 1 97.81 100 GLY A CA 1
ATOM 755 C C . GLY A 1 100 ? 0.474 -11.023 1.521 1 97.81 100 GLY A C 1
ATOM 756 O O . GLY A 1 100 ? -0.364 -10.531 0.766 1 97.81 100 GLY A O 1
ATOM 757 N N . TYR A 1 101 ? 0.644 -10.672 2.807 1 98.62 101 TYR A N 1
ATOM 758 C CA . TYR A 1 101 ? -0.286 -9.703 3.365 1 98.62 101 TYR A CA 1
ATOM 759 C C . TYR A 1 101 ? 0.373 -8.336 3.502 1 98.62 101 TYR A C 1
ATOM 761 O O . TYR A 1 101 ? -0.048 -7.512 4.32 1 98.62 101 TYR A O 1
ATOM 769 N N . GLU A 1 102 ? 1.415 -8.07 2.783 1 98.75 102 GLU A N 1
ATOM 770 C CA . GLU A 1 102 ? 2.084 -6.777 2.814 1 98.75 102 GLU A CA 1
ATOM 771 C C . GLU A 1 102 ? 1.126 -5.652 2.438 1 98.75 102 GLU A C 1
ATOM 773 O O . GLU A 1 102 ? 1.039 -4.641 3.139 1 98.75 102 GLU A O 1
ATOM 778 N N . LEU A 1 103 ? 0.388 -5.848 1.351 1 98.75 103 LEU A N 1
ATOM 779 C CA . LEU A 1 103 ? -0.559 -4.828 0.916 1 98.75 103 LEU A CA 1
ATOM 780 C C . LEU A 1 103 ? -1.602 -4.559 1.995 1 98.75 103 LEU A C 1
ATOM 782 O O . LEU A 1 103 ? -1.91 -3.4 2.289 1 98.75 103 LEU A O 1
ATOM 786 N N . GLU A 1 104 ? -2.113 -5.605 2.518 1 98.88 104 GLU A N 1
ATOM 787 C CA . GLU A 1 104 ? -3.119 -5.457 3.564 1 98.88 104 GLU A CA 1
ATOM 788 C C . GLU A 1 104 ? -2.564 -4.684 4.758 1 98.88 104 GLU A C 1
ATOM 790 O O . GLU A 1 104 ? -3.26 -3.852 5.344 1 98.88 104 GLU A O 1
ATOM 795 N N . VAL A 1 105 ? -1.339 -4.949 5.145 1 98.94 105 VAL A N 1
ATOM 796 C CA . VAL A 1 105 ? -0.716 -4.23 6.254 1 98.94 105 VAL A CA 1
ATOM 797 C C . VAL A 1 105 ? -0.609 -2.746 5.914 1 98.94 105 VAL A C 1
ATOM 799 O O . VAL A 1 105 ? -0.899 -1.891 6.754 1 98.94 105 VAL A O 1
ATOM 802 N N . VAL A 1 106 ? -0.207 -2.426 4.734 1 98.94 106 VAL A N 1
ATOM 803 C CA . VAL A 1 106 ? -0.08 -1.036 4.305 1 98.94 106 VAL A CA 1
ATOM 804 C C . VAL A 1 106 ? -1.451 -0.365 4.312 1 98.94 106 VAL A C 1
ATOM 806 O O . VAL A 1 106 ? -1.585 0.785 4.738 1 98.94 106 VAL A O 1
ATOM 809 N N . TYR A 1 107 ? -2.465 -1.108 3.902 1 98.94 107 TYR A N 1
ATOM 810 C CA . TYR A 1 107 ? -3.812 -0.55 3.902 1 98.94 107 TYR A CA 1
ATOM 811 C C . TYR A 1 107 ? -4.324 -0.355 5.324 1 98.94 107 TYR A C 1
ATOM 813 O O . TYR A 1 107 ? -5.062 0.593 5.602 1 98.94 107 TYR A O 1
ATOM 821 N N . VAL A 1 108 ? -3.996 -1.27 6.227 1 98.94 108 VAL A N 1
ATOM 822 C CA . VAL A 1 108 ? -4.324 -1.062 7.633 1 98.94 108 VAL A CA 1
ATOM 823 C C . VAL A 1 108 ? -3.668 0.223 8.133 1 98.94 108 VAL A C 1
ATOM 825 O O . VAL A 1 108 ? -4.312 1.046 8.789 1 98.94 108 VAL A O 1
ATOM 828 N N . ALA A 1 109 ? -2.422 0.419 7.809 1 98.88 109 ALA A N 1
ATOM 829 C CA . ALA A 1 109 ? -1.695 1.616 8.227 1 98.88 109 ALA A CA 1
ATOM 830 C C . ALA A 1 109 ? -2.346 2.877 7.664 1 98.88 109 ALA A C 1
ATOM 832 O O . ALA A 1 109 ? -2.48 3.881 8.367 1 98.88 109 ALA A O 1
ATOM 833 N N . LEU A 1 110 ? -2.75 2.828 6.395 1 98.81 110 LEU A N 1
ATOM 834 C CA . LEU A 1 110 ? -3.393 3.986 5.781 1 98.81 110 LEU A CA 1
ATOM 835 C C . LEU A 1 110 ? -4.766 4.234 6.398 1 98.81 110 LEU A C 1
ATOM 837 O O . LEU A 1 110 ? -5.176 5.387 6.566 1 98.81 110 LEU A O 1
ATOM 841 N N . GLY A 1 111 ? -5.484 3.158 6.672 1 98.81 111 GLY A N 1
ATOM 842 C CA . GLY A 1 111 ? -6.73 3.324 7.402 1 98.81 111 GLY A CA 1
ATOM 843 C C . GLY A 1 111 ? -6.555 4.039 8.727 1 98.81 111 GLY A C 1
ATOM 844 O O . GLY A 1 111 ? -7.297 4.973 9.039 1 98.81 111 GLY A O 1
ATOM 845 N N . ILE A 1 112 ? -5.605 3.609 9.5 1 98.5 112 ILE A N 1
ATOM 846 C CA . ILE A 1 112 ? -5.297 4.23 10.781 1 98.5 112 ILE A CA 1
ATOM 847 C C . ILE A 1 112 ? -4.871 5.68 10.562 1 98.5 112 ILE A C 1
ATOM 849 O O . ILE A 1 112 ? -5.277 6.574 11.312 1 98.5 112 ILE A O 1
ATOM 853 N N . TYR A 1 113 ? -4.02 5.883 9.57 1 97.81 113 TYR A N 1
ATOM 854 C CA . TYR A 1 113 ? -3.619 7.242 9.227 1 97.81 113 TYR A CA 1
ATOM 855 C C . TYR A 1 113 ? -4.836 8.148 9.07 1 97.81 113 TYR A C 1
ATOM 857 O O . TYR A 1 113 ? -4.898 9.219 9.688 1 97.81 113 TYR A O 1
ATOM 865 N N . PHE A 1 114 ? -5.844 7.719 8.375 1 97.12 114 PHE A N 1
ATOM 866 C CA . PHE A 1 114 ? -6.949 8.602 8.023 1 97.12 114 PHE A CA 1
ATOM 867 C C . PHE A 1 114 ? -7.957 8.688 9.164 1 97.12 114 PHE A C 1
ATOM 869 O O . PHE A 1 114 ? -8.797 9.586 9.188 1 97.12 114 PHE A O 1
ATOM 876 N N . MET A 1 115 ? -7.84 7.758 10.102 1 96.69 115 MET A N 1
ATOM 877 C CA . MET A 1 115 ? -8.648 7.871 11.312 1 96.69 115 MET A CA 1
ATOM 878 C C . MET A 1 115 ? -8.25 9.109 12.109 1 96.69 115 MET A C 1
ATOM 880 O O . MET A 1 115 ? -9.086 9.695 12.797 1 96.69 115 MET A O 1
ATOM 884 N N . PHE A 1 116 ? -6.941 9.516 11.938 1 94.56 116 PHE A N 1
ATOM 885 C CA . PHE A 1 116 ? -6.457 10.5 12.891 1 94.56 116 PHE A CA 1
ATOM 886 C C . PHE A 1 116 ? -5.883 11.719 12.172 1 94.56 116 PHE A C 1
ATOM 888 O O . PHE A 1 116 ? -5.59 12.734 12.797 1 94.56 116 PHE A O 1
ATOM 895 N N . ALA A 1 117 ? -5.695 11.586 10.883 1 89.5 117 ALA A N 1
ATOM 896 C CA . ALA A 1 117 ? -5.125 12.695 10.125 1 89.5 117 ALA A CA 1
ATOM 897 C C . ALA A 1 117 ? -6.059 13.898 10.133 1 89.5 117 ALA A C 1
ATOM 899 O O . ALA A 1 117 ? -7.273 13.75 10.305 1 89.5 117 ALA A O 1
ATOM 900 N N . ASP A 1 118 ? -5.469 15.023 9.953 1 83.56 118 ASP A N 1
ATOM 901 C CA . ASP A 1 118 ? -6.262 16.234 9.836 1 83.56 118 ASP A CA 1
ATOM 902 C C . ASP A 1 118 ? -7.121 16.219 8.57 1 83.56 118 ASP A C 1
ATOM 904 O O . ASP A 1 118 ? -6.75 15.594 7.574 1 83.56 118 ASP A O 1
ATOM 908 N N . ARG A 1 119 ? -8.234 16.891 8.711 1 77.62 119 ARG A N 1
ATOM 909 C CA . ARG A 1 119 ? -9.156 16.938 7.574 1 77.62 119 ARG A CA 1
ATOM 910 C C . ARG A 1 119 ? -8.562 17.734 6.422 1 77.62 119 ARG A C 1
ATOM 912 O O . ARG A 1 119 ? -7.902 18.75 6.645 1 77.62 119 ARG A O 1
ATOM 919 N N . SER A 1 120 ? -8.75 17.109 5.258 1 75 120 SER A N 1
ATOM 920 C CA . SER A 1 120 ? -8.359 17.906 4.102 1 75 120 SER A CA 1
ATOM 921 C C . SER A 1 120 ? -9.422 18.938 3.758 1 75 120 SER A C 1
ATOM 923 O O . SER A 1 120 ? -10.609 18.719 3.975 1 75 120 SER A O 1
ATOM 925 N N . PRO A 1 121 ? -8.953 20.109 3.416 1 71.38 121 PRO A N 1
ATOM 926 C CA . PRO A 1 121 ? -9.93 21.188 3.146 1 71.38 121 PRO A CA 1
ATOM 927 C C . PRO A 1 121 ? -10.93 20.797 2.057 1 71.38 121 PRO A C 1
ATOM 929 O O . PRO A 1 121 ? -12.039 21.344 2.02 1 71.38 121 PRO A O 1
ATOM 932 N N . LEU A 1 122 ? -10.469 19.938 1.162 1 74.75 122 LEU A N 1
ATOM 933 C CA . LEU A 1 122 ? -11.367 19.547 0.082 1 74.75 122 LEU A CA 1
ATOM 934 C C . LEU A 1 122 ? -12.273 18.391 0.525 1 74.75 122 LEU A C 1
ATOM 936 O O . LEU A 1 122 ? -13.07 17.891 -0.265 1 74.75 122 LEU A O 1
ATOM 940 N N . SER A 1 123 ? -12.195 18.125 1.77 1 74.31 123 SER A N 1
ATOM 941 C CA . SER A 1 123 ? -13.109 17.125 2.311 1 74.31 123 SER A CA 1
ATOM 942 C C . SER A 1 123 ? -14.516 17.703 2.471 1 74.31 123 SER A C 1
ATOM 944 O O . SER A 1 123 ? -14.688 18.828 2.961 1 74.31 123 SER A O 1
ATOM 946 N N . LEU A 1 124 ? -15.398 17.141 1.824 1 75.69 124 LEU A N 1
ATOM 947 C CA . LEU A 1 124 ? -16.781 17.562 2.006 1 75.69 124 LEU A CA 1
ATOM 948 C C . LEU A 1 124 ? -17.141 17.625 3.484 1 75.69 124 LEU A C 1
ATOM 950 O O . LEU A 1 124 ? -18 18.406 3.891 1 75.69 124 LEU A O 1
ATOM 954 N N . ASP A 1 125 ? -16.422 16.844 4.242 1 69.19 125 ASP A N 1
ATOM 955 C CA . ASP A 1 125 ? -16.641 16.875 5.688 1 69.19 125 ASP A CA 1
ATOM 956 C C . ASP A 1 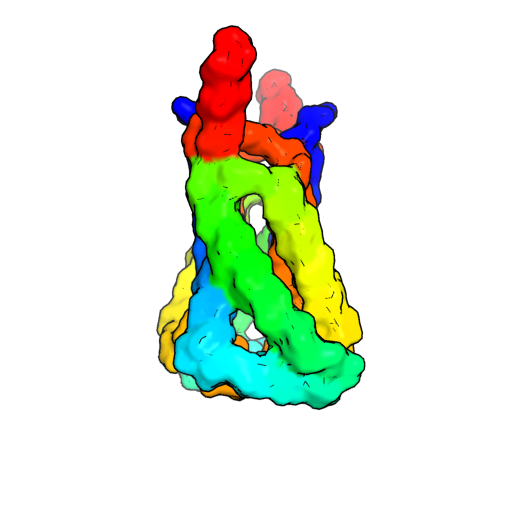125 ? -16.297 18.25 6.254 1 69.19 125 ASP A C 1
ATOM 958 O O . ASP A 1 125 ? -17.031 18.766 7.109 1 69.19 125 ASP A O 1
ATOM 962 N N . ALA A 1 126 ? -15.227 18.797 5.719 1 64.12 126 ALA A N 1
ATOM 963 C CA . ALA A 1 126 ? -14.766 20.094 6.188 1 64.12 126 ALA A CA 1
ATOM 964 C C . ALA A 1 126 ? -15.742 21.203 5.797 1 64.12 126 ALA A C 1
ATOM 966 O O . ALA A 1 126 ? -16.016 22.109 6.586 1 64.12 126 ALA A O 1
ATOM 967 N N . LYS A 1 127 ? -16.328 21.016 4.707 1 68.56 127 LYS A N 1
ATOM 968 C CA . LYS A 1 127 ? -17.25 22.031 4.203 1 68.56 127 LYS A CA 1
ATOM 969 C C . LYS A 1 127 ? -18.578 21.984 4.945 1 68.56 127 LYS A C 1
ATOM 971 O O . LYS A 1 127 ? -19.156 23.031 5.281 1 68.56 127 LYS A O 1
ATOM 976 N N . LEU A 1 128 ? -18.953 20.859 5.207 1 67.88 128 LEU A N 1
ATOM 977 C CA . LEU A 1 128 ? -20.234 20.688 5.887 1 67.88 128 LEU A CA 1
ATOM 978 C C . LEU A 1 128 ? -20.141 21.172 7.336 1 67.88 128 LEU A C 1
ATOM 980 O O . LEU A 1 128 ? -21.109 21.719 7.875 1 67.88 128 LEU A O 1
ATOM 984 N N . MET A 1 129 ? -19.016 21.016 7.867 1 62.53 129 MET A N 1
ATOM 985 C CA . MET A 1 129 ? -18.828 21.422 9.258 1 62.53 129 MET A CA 1
ATOM 986 C C . MET A 1 129 ? -18.688 22.938 9.352 1 62.53 129 MET A C 1
ATOM 988 O O . MET A 1 129 ? -19.141 23.547 10.328 1 62.53 129 MET A O 1
ATOM 992 N N . ASN A 1 130 ? -18.062 23.453 8.344 1 60.16 130 ASN A N 1
ATOM 993 C CA . ASN A 1 130 ? -17.938 24.906 8.336 1 60.16 130 ASN A CA 1
ATOM 994 C C . ASN A 1 130 ? -19.281 25.578 8.078 1 60.16 130 ASN A C 1
ATOM 996 O O . ASN A 1 130 ? -19.531 26.688 8.562 1 60.16 130 ASN A O 1
ATOM 1000 N N . ASN A 1 131 ? -20.047 24.969 7.27 1 57.56 131 ASN A N 1
ATOM 1001 C CA . ASN A 1 131 ? -21.344 25.594 7 1 57.56 131 ASN A CA 1
ATOM 1002 C C . ASN A 1 131 ? -22.312 25.375 8.156 1 57.56 131 ASN A C 1
ATOM 1004 O O . ASN A 1 131 ? -23.391 25.984 8.18 1 57.56 131 ASN A O 1
ATOM 1008 N N . ALA A 1 132 ? -22.016 24.484 8.961 1 55.53 132 ALA A N 1
ATOM 1009 C CA . ALA A 1 132 ? -22.891 24.266 10.102 1 55.53 132 ALA A CA 1
ATOM 1010 C C . ALA A 1 132 ? -22.609 25.234 11.234 1 55.53 132 ALA A C 1
ATOM 1012 O O . ALA A 1 132 ? -23.344 25.297 12.219 1 55.53 132 ALA A O 1
ATOM 1013 N N . ASP A 1 133 ? -21.594 26.016 11.219 1 42.84 133 ASP A N 1
ATOM 1014 C CA . ASP A 1 133 ? -21.484 27.125 12.164 1 42.84 133 ASP A CA 1
ATOM 1015 C C . ASP A 1 133 ? -22.172 28.391 11.625 1 42.84 133 ASP A C 1
ATOM 1017 O O . ASP A 1 133 ? -22.031 28.703 10.438 1 42.84 133 ASP A O 1
ATOM 1021 N N . MET B 1 1 ? 4.102 16.578 19.953 1 83.12 1 MET B N 1
ATOM 1022 C CA . MET B 1 1 ? 3.775 16.25 18.562 1 83.12 1 MET B CA 1
ATOM 1023 C C . MET B 1 1 ? 2.268 16.281 18.328 1 83.12 1 MET B C 1
ATOM 1025 O O . MET B 1 1 ? 1.497 15.906 19.219 1 83.12 1 MET B O 1
ATOM 1029 N N . THR B 1 2 ? 1.915 16.75 17.188 1 86.94 2 THR B N 1
ATOM 1030 C CA . THR B 1 2 ? 0.508 16.781 16.812 1 86.94 2 THR B CA 1
ATOM 1031 C C . THR B 1 2 ? 0.038 15.398 16.359 1 86.94 2 THR B C 1
ATOM 1033 O O . THR B 1 2 ? 0.853 14.5 16.141 1 86.94 2 THR B O 1
ATOM 1036 N N . ARG B 1 3 ? -1.205 15.141 16.328 1 89.38 3 ARG B N 1
ATOM 1037 C CA . ARG B 1 3 ? -1.775 13.898 15.828 1 89.38 3 ARG B CA 1
ATOM 1038 C C . ARG B 1 3 ? -1.298 13.609 14.406 1 89.38 3 ARG B C 1
ATOM 1040 O O . ARG B 1 3 ? -0.935 12.477 14.086 1 89.38 3 ARG B O 1
ATOM 1047 N N . GLN B 1 4 ? -1.267 14.641 13.594 1 89.69 4 GLN B N 1
ATOM 1048 C CA . GLN B 1 4 ? -0.822 14.516 12.203 1 89.69 4 GLN B CA 1
ATOM 1049 C C . GLN B 1 4 ? 0.619 14.016 12.133 1 89.69 4 GLN B C 1
ATOM 1051 O O . GLN B 1 4 ? 0.947 13.164 11.305 1 89.69 4 GLN B O 1
ATOM 1056 N N . GLN B 1 5 ? 1.425 14.5 13 1 89.75 5 GLN B N 1
ATOM 1057 C CA . GLN B 1 5 ? 2.828 14.094 13.023 1 89.75 5 GLN B CA 1
ATOM 1058 C C . GLN B 1 5 ? 2.975 12.641 13.445 1 89.75 5 GLN B C 1
ATOM 1060 O O . GLN B 1 5 ? 3.805 11.906 12.898 1 89.75 5 GLN B O 1
ATOM 1065 N N . TRP B 1 6 ? 2.127 12.227 14.375 1 92.19 6 TRP B N 1
ATOM 1066 C CA . TRP B 1 6 ? 2.193 10.859 14.875 1 92.19 6 TRP B CA 1
ATOM 1067 C C . TRP B 1 6 ? 1.768 9.867 13.797 1 92.19 6 TRP B C 1
ATOM 1069 O O . TRP B 1 6 ? 2.414 8.836 13.609 1 92.19 6 TRP B O 1
ATOM 1079 N N . VAL B 1 7 ? 0.716 10.172 13.086 1 94 7 VAL B N 1
ATOM 1080 C CA . VAL B 1 7 ? 0.227 9.203 12.109 1 94 7 VAL B CA 1
ATOM 1081 C C . VAL B 1 7 ? 1.134 9.203 10.883 1 94 7 VAL B C 1
ATOM 1083 O O . VAL B 1 7 ? 1.317 8.164 10.234 1 94 7 VAL B O 1
ATOM 1086 N N . SER B 1 8 ? 1.716 10.375 10.555 1 94.19 8 SER B N 1
ATOM 1087 C CA . SER B 1 8 ? 2.707 10.398 9.477 1 94.19 8 SER B CA 1
ATOM 1088 C C . SER B 1 8 ? 3.932 9.562 9.836 1 94.19 8 SER B C 1
ATOM 1090 O O . SER B 1 8 ? 4.461 8.836 9 1 94.19 8 SER B O 1
ATOM 1092 N N . LEU B 1 9 ? 4.375 9.703 11.117 1 95.19 9 LEU B N 1
ATOM 1093 C CA . LEU B 1 9 ? 5.488 8.906 11.609 1 95.19 9 LEU B CA 1
ATOM 1094 C C . LEU B 1 9 ? 5.168 7.414 11.516 1 95.19 9 LEU B C 1
ATOM 1096 O O . LEU B 1 9 ? 6.004 6.625 11.07 1 95.19 9 LEU B O 1
ATOM 1100 N N . PHE B 1 10 ? 4.02 7.102 11.914 1 96.75 10 PHE B N 1
ATOM 1101 C CA . PHE B 1 10 ? 3.576 5.715 11.898 1 96.75 10 PHE B CA 1
ATOM 1102 C C . PHE B 1 10 ? 3.637 5.141 10.492 1 96.75 10 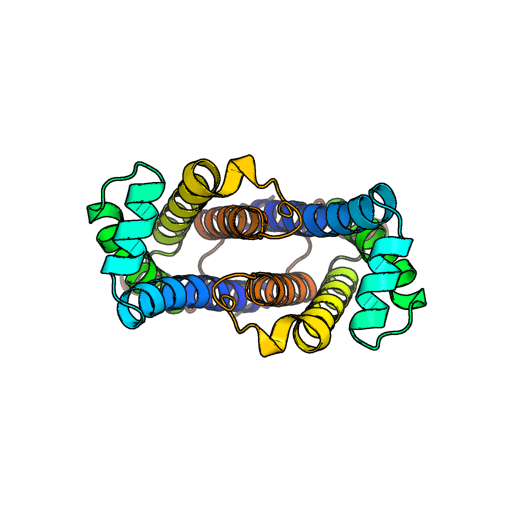PHE B C 1
ATOM 1104 O O . PHE B 1 10 ? 4.223 4.078 10.273 1 96.75 10 PHE B O 1
ATOM 1111 N N . VAL B 1 11 ? 3.088 5.816 9.469 1 97.94 11 VAL B N 1
ATOM 1112 C CA . VAL B 1 11 ? 3.074 5.352 8.086 1 97.94 11 VAL B CA 1
ATOM 1113 C C . VAL B 1 11 ? 4.5 5.316 7.543 1 97.94 11 VAL B C 1
ATOM 1115 O O . VAL B 1 11 ? 4.859 4.41 6.789 1 97.94 11 VAL B O 1
ATOM 1118 N N . ARG B 1 12 ? 5.277 6.293 7.906 1 97.62 12 ARG B N 1
ATOM 1119 C CA . ARG B 1 12 ? 6.668 6.316 7.465 1 97.62 12 ARG B CA 1
ATOM 1120 C C . ARG B 1 12 ? 7.406 5.062 7.922 1 97.62 12 ARG B C 1
ATOM 1122 O O . ARG B 1 12 ? 8.148 4.457 7.145 1 97.62 12 ARG B O 1
ATOM 1129 N N . VAL B 1 13 ? 7.227 4.711 9.18 1 98.25 13 VAL B N 1
ATOM 1130 C CA . VAL B 1 13 ? 7.91 3.555 9.742 1 98.25 13 VAL B CA 1
ATOM 1131 C C . VAL B 1 13 ? 7.426 2.279 9.055 1 98.25 13 VAL B C 1
ATOM 1133 O O . VAL B 1 13 ? 8.227 1.397 8.734 1 98.25 13 VAL B O 1
ATOM 1136 N N . VAL B 1 14 ? 6.148 2.104 8.812 1 98.81 14 VAL B N 1
ATOM 1137 C CA . VAL B 1 14 ? 5.613 0.943 8.109 1 98.81 14 VAL B CA 1
ATOM 1138 C C . VAL B 1 14 ? 6.195 0.877 6.703 1 98.81 14 VAL B C 1
ATOM 1140 O O . VAL B 1 14 ? 6.676 -0.174 6.27 1 98.81 14 VAL B O 1
ATOM 1143 N N . PHE B 1 15 ? 6.133 2.033 5.996 1 98.75 15 PHE B N 1
ATOM 1144 C CA . PHE B 1 15 ? 6.652 2.162 4.641 1 98.75 15 PHE B CA 1
ATOM 1145 C C . PHE B 1 15 ? 8.141 1.831 4.598 1 98.75 15 PHE B C 1
ATOM 1147 O O . PHE B 1 15 ? 8.578 1.023 3.777 1 98.75 15 PHE B O 1
ATOM 1154 N N . GLY B 1 16 ? 8.891 2.381 5.516 1 98.81 16 GLY B N 1
ATOM 1155 C CA . GLY B 1 16 ? 10.312 2.098 5.609 1 98.81 16 GLY B CA 1
ATOM 1156 C C . GLY B 1 16 ? 10.609 0.646 5.93 1 98.81 16 GLY B C 1
ATOM 1157 O O . GLY B 1 16 ? 11.508 0.046 5.332 1 98.81 16 GLY B O 1
ATOM 1158 N N . PHE B 1 17 ? 9.914 0.11 6.863 1 98.88 17 PHE B N 1
ATOM 1159 C CA . PHE B 1 17 ? 10.141 -1.274 7.262 1 98.88 17 PHE B CA 1
ATOM 1160 C C . PHE B 1 17 ? 9.906 -2.219 6.09 1 98.88 17 PHE B C 1
ATOM 1162 O O . PHE B 1 17 ? 10.648 -3.18 5.898 1 98.88 17 PHE B O 1
ATOM 1169 N N . MET B 1 18 ? 8.836 -1.995 5.348 1 98.94 18 MET B N 1
ATOM 1170 C CA . MET B 1 18 ? 8.547 -2.881 4.223 1 98.94 18 MET B CA 1
ATOM 1171 C C . MET B 1 18 ? 9.719 -2.914 3.242 1 98.94 18 MET B C 1
ATOM 1173 O O . MET B 1 18 ? 10.148 -3.988 2.818 1 98.94 18 MET B O 1
ATOM 1177 N N . PHE B 1 19 ? 10.227 -1.733 2.898 1 98.94 19 PHE B N 1
ATOM 1178 C CA . PHE B 1 19 ? 11.336 -1.709 1.949 1 98.94 19 PHE B CA 1
ATOM 1179 C C . PHE B 1 19 ? 12.594 -2.303 2.57 1 98.94 19 PHE B C 1
ATOM 1181 O O . PHE B 1 19 ? 13.344 -3.02 1.902 1 98.94 19 PHE B O 1
ATOM 1188 N N . PHE B 1 20 ? 12.844 -1.961 3.869 1 98.88 20 PHE B N 1
ATOM 1189 C CA . PHE B 1 20 ? 13.969 -2.568 4.562 1 98.88 20 PHE B CA 1
ATOM 1190 C C . PHE B 1 20 ? 13.906 -4.086 4.477 1 98.88 20 PHE B C 1
ATOM 1192 O O . PHE B 1 20 ? 14.898 -4.738 4.129 1 98.88 20 PHE B O 1
ATOM 1199 N N . TYR B 1 21 ? 12.742 -4.609 4.785 1 98.62 21 TYR B N 1
ATOM 1200 C CA . TYR B 1 21 ? 12.578 -6.059 4.82 1 98.62 21 TYR B CA 1
ATOM 1201 C C . TYR B 1 21 ? 12.664 -6.648 3.416 1 98.62 21 TYR B C 1
ATOM 1203 O O . TYR B 1 21 ? 13.172 -7.758 3.232 1 98.62 21 TYR B O 1
ATOM 1211 N N . HIS B 1 22 ? 12.211 -5.969 2.381 1 98.31 22 HIS B N 1
ATOM 1212 C CA . HIS B 1 22 ? 12.414 -6.387 1 1 98.31 22 HIS B CA 1
ATOM 1213 C C . HIS B 1 22 ? 13.898 -6.566 0.695 1 98.31 22 HIS B C 1
ATOM 1215 O O . HIS B 1 22 ? 14.305 -7.578 0.115 1 98.31 22 HIS B O 1
ATOM 1221 N N . GLY B 1 23 ? 14.664 -5.504 1.039 1 98.25 23 GLY B N 1
ATOM 1222 C CA . GLY B 1 23 ? 16.094 -5.633 0.843 1 98.25 23 GLY B CA 1
ATOM 1223 C C . GLY B 1 23 ? 16.703 -6.793 1.612 1 98.25 23 GLY B C 1
ATOM 1224 O O . GLY B 1 23 ? 17.531 -7.539 1.074 1 98.25 23 GLY B O 1
ATOM 1225 N N . PHE B 1 24 ? 16.281 -6.953 2.85 1 98 24 PHE B N 1
ATOM 1226 C CA . PHE B 1 24 ? 16.812 -7.996 3.723 1 98 24 PHE B CA 1
ATOM 1227 C C . PHE B 1 24 ? 16.547 -9.375 3.139 1 98 24 PHE B C 1
ATOM 1229 O O . PHE B 1 24 ? 17.453 -10.211 3.064 1 98 24 PHE B O 1
ATOM 1236 N N . VAL B 1 25 ? 15.375 -9.688 2.693 1 96.94 25 VAL B N 1
ATOM 1237 C CA . VAL B 1 25 ? 14.961 -10.984 2.174 1 96.94 25 VAL B CA 1
ATOM 1238 C C . VAL B 1 25 ? 15.719 -11.289 0.885 1 96.94 25 VAL B C 1
ATOM 1240 O O . VAL B 1 25 ? 16.062 -12.445 0.621 1 96.94 25 VAL B O 1
ATOM 1243 N N . LYS B 1 26 ? 16 -10.219 0.054 1 97 26 LYS B N 1
ATOM 1244 C CA . LYS B 1 26 ? 16.75 -10.445 -1.18 1 97 26 LYS B CA 1
ATOM 1245 C C . LYS B 1 26 ? 18.141 -10.984 -0.887 1 97 26 LYS B C 1
ATOM 1247 O O . LYS B 1 26 ? 18.703 -11.727 -1.691 1 97 26 LYS B O 1
ATOM 1252 N N . PHE B 1 27 ? 18.672 -10.656 0.278 1 96.75 27 PHE B N 1
ATOM 1253 C CA . PHE B 1 27 ? 19.984 -11.18 0.656 1 96.75 27 PHE B CA 1
ATOM 1254 C C . PHE B 1 27 ? 19.844 -12.516 1.375 1 96.75 27 PHE B C 1
ATOM 1256 O O . PHE B 1 27 ? 20.672 -13.414 1.192 1 96.75 27 PHE B O 1
ATOM 1263 N N . GLN B 1 28 ? 18.844 -12.75 2.182 1 93.38 28 GLN B N 1
ATOM 1264 C CA . GLN B 1 28 ? 18.625 -13.992 2.916 1 93.38 28 GLN B CA 1
ATOM 1265 C C . GLN B 1 28 ? 18.391 -15.156 1.962 1 93.38 28 GLN B C 1
ATOM 1267 O O . GLN B 1 28 ? 18.875 -16.266 2.205 1 93.38 28 GLN B O 1
ATOM 1272 N N . GLY B 1 29 ? 17.609 -15.039 0.926 1 88.62 29 GLY B N 1
ATOM 1273 C CA . GLY B 1 29 ? 17.312 -16.094 -0.043 1 88.62 29 GLY B CA 1
ATOM 1274 C C . GLY B 1 29 ? 18.438 -16.297 -1.04 1 88.62 29 GLY B C 1
ATOM 1275 O O . GLY B 1 29 ? 18.406 -17.25 -1.83 1 88.62 29 GLY B O 1
ATOM 1276 N N . GLY B 1 30 ? 19.5 -15.391 -0.984 1 93 30 GLY B N 1
ATOM 1277 C CA . GLY B 1 30 ? 20.547 -15.359 -1.995 1 93 30 GLY B CA 1
ATOM 1278 C C . GLY B 1 30 ? 20.297 -14.344 -3.09 1 93 30 GLY B C 1
ATOM 1279 O O . GLY B 1 30 ? 19.344 -14.477 -3.863 1 93 30 GLY B O 1
ATOM 1280 N N . ILE B 1 31 ? 21.156 -13.406 -3.223 1 96 31 ILE B N 1
ATOM 1281 C CA . ILE B 1 31 ? 20.984 -12.289 -4.148 1 96 31 ILE B CA 1
ATOM 1282 C C . ILE B 1 31 ? 20.953 -12.805 -5.586 1 96 31 ILE B C 1
ATOM 1284 O O . ILE B 1 31 ? 20.391 -12.164 -6.473 1 96 31 ILE B O 1
ATOM 1288 N N . GLU B 1 32 ? 21.453 -14.016 -5.766 1 96.94 32 GLU B N 1
ATOM 1289 C CA . GLU B 1 32 ? 21.484 -14.609 -7.094 1 96.94 32 GLU B CA 1
ATOM 1290 C C . GLU B 1 32 ? 20.094 -14.953 -7.594 1 96.94 32 GLU B C 1
ATOM 1292 O O . GLU B 1 32 ? 19.828 -14.914 -8.797 1 96.94 32 GLU B O 1
ATOM 1297 N N . ASN B 1 33 ? 19.266 -15.328 -6.688 1 95.44 33 ASN B N 1
ATOM 1298 C CA . ASN B 1 33 ? 17.875 -15.586 -7.07 1 95.44 33 ASN B CA 1
ATOM 1299 C C . ASN B 1 33 ? 17.219 -14.336 -7.637 1 95.44 33 ASN B C 1
ATOM 1301 O O . ASN B 1 33 ? 16.547 -14.391 -8.664 1 95.44 33 ASN B O 1
ATOM 1305 N N . THR B 1 34 ? 17.438 -13.211 -6.977 1 96.06 34 THR B N 1
ATOM 1306 C CA . THR B 1 34 ? 16.906 -11.945 -7.453 1 96.06 34 THR B CA 1
ATOM 1307 C C . THR B 1 34 ? 17.562 -11.531 -8.766 1 96.06 34 THR B C 1
ATOM 1309 O O . THR B 1 34 ? 16.891 -11.047 -9.68 1 96.06 34 THR B O 1
ATOM 1312 N N . ALA B 1 35 ? 18.828 -11.742 -8.812 1 98 35 ALA B N 1
ATOM 1313 C CA . ALA B 1 35 ? 19.562 -11.445 -10.039 1 98 35 ALA B CA 1
ATOM 1314 C C . ALA B 1 35 ? 19 -12.242 -11.211 1 98 35 ALA B C 1
ATOM 1316 O O . ALA B 1 35 ? 18.812 -11.703 -12.305 1 98 35 ALA B O 1
ATOM 1317 N N . GLY B 1 36 ? 18.797 -13.531 -10.992 1 97.31 36 GLY B N 1
ATOM 1318 C CA . GLY B 1 36 ? 18.188 -14.375 -12.016 1 97.31 36 GLY B CA 1
ATOM 1319 C C . GLY B 1 36 ? 16.812 -13.891 -12.445 1 97.31 36 GLY B C 1
ATOM 1320 O O . GLY B 1 36 ? 16.5 -13.883 -13.633 1 97.31 36 GLY B O 1
ATOM 1321 N N . TYR B 1 37 ? 15.984 -13.477 -11.539 1 95.38 37 TYR B N 1
ATOM 1322 C CA . TYR B 1 37 ? 14.664 -12.938 -11.852 1 95.38 37 TYR B CA 1
ATOM 1323 C C . TYR B 1 37 ? 14.781 -11.672 -12.688 1 95.38 37 TYR B C 1
ATOM 1325 O O . TYR B 1 37 ? 14.055 -11.508 -13.68 1 95.38 37 TYR B O 1
ATOM 1333 N N . PHE B 1 38 ? 15.711 -10.758 -12.312 1 97.75 38 PHE B N 1
ATOM 1334 C CA . PHE B 1 38 ? 15.922 -9.531 -13.078 1 97.75 38 PHE B CA 1
ATOM 1335 C C . PHE B 1 38 ? 16.359 -9.852 -14.508 1 97.75 38 PHE B C 1
ATOM 1337 O O . PHE B 1 38 ? 15.875 -9.242 -15.461 1 97.75 38 PHE B O 1
ATOM 1344 N N . GLU B 1 39 ? 17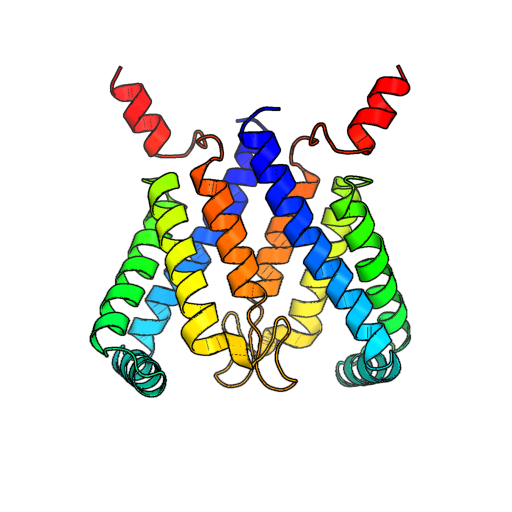.188 -10.812 -14.648 1 98.25 39 GLU B N 1
ATOM 1345 C CA . GLU B 1 39 ? 17.625 -11.227 -15.984 1 98.25 39 GLU B CA 1
ATOM 1346 C C . GLU B 1 39 ? 16.438 -11.734 -16.812 1 98.25 39 GLU B C 1
ATOM 1348 O O . GLU B 1 39 ? 16.344 -11.438 -18 1 98.25 39 GLU B O 1
ATOM 1353 N N . SER B 1 40 ? 15.633 -12.492 -16.188 1 97.62 40 SER B N 1
ATOM 1354 C CA . SER B 1 40 ? 14.469 -13.023 -16.891 1 97.62 40 SER B CA 1
ATOM 1355 C C . SER B 1 40 ? 13.562 -11.898 -17.375 1 97.62 40 SER B C 1
ATOM 1357 O O . SER B 1 40 ? 12.758 -12.102 -18.297 1 97.62 40 SER B O 1
ATOM 1359 N N . LEU B 1 41 ? 13.664 -10.742 -16.797 1 96.81 41 LEU B N 1
ATOM 1360 C CA . LEU B 1 41 ? 12.891 -9.57 -17.188 1 96.81 41 LEU B CA 1
ATOM 1361 C C . LEU B 1 41 ? 13.656 -8.727 -18.219 1 96.81 41 LEU B C 1
ATOM 1363 O O . LEU B 1 41 ? 13.195 -7.652 -18.609 1 96.81 41 LEU B O 1
ATOM 1367 N N . GLY B 1 42 ? 14.875 -9.141 -18.484 1 97.81 42 GLY B N 1
ATOM 1368 C CA . GLY B 1 42 ? 15.688 -8.406 -19.453 1 97.81 42 GLY B CA 1
ATOM 1369 C C . GLY B 1 42 ? 16.516 -7.305 -18.812 1 97.81 42 GLY B C 1
ATOM 1370 O O . GLY B 1 42 ? 17 -6.402 -19.5 1 97.81 42 GLY B O 1
ATOM 1371 N N . LEU B 1 43 ? 16.594 -7.398 -17.516 1 98.06 43 LEU B N 1
ATOM 1372 C CA . LEU B 1 43 ? 17.375 -6.391 -16.797 1 98.06 43 LEU B CA 1
ATOM 1373 C C . LEU B 1 43 ? 18.781 -6.902 -16.5 1 98.06 43 LEU B C 1
ATOM 1375 O O . LEU B 1 43 ? 19.031 -8.109 -16.516 1 98.06 43 LEU B O 1
ATOM 1379 N N . MET B 1 44 ? 19.656 -5.879 -16.281 1 97.88 44 MET B N 1
ATOM 1380 C CA . MET B 1 44 ? 21.016 -6.234 -15.867 1 97.88 44 MET B CA 1
ATOM 1381 C C . MET B 1 44 ? 21.016 -6.871 -14.484 1 97.88 44 MET B C 1
ATOM 1383 O O . MET B 1 44 ? 20.344 -6.383 -13.57 1 97.88 44 MET B O 1
ATOM 1387 N N . SER B 1 45 ? 21.828 -7.918 -14.367 1 96.44 45 SER B N 1
ATOM 1388 C CA . SER B 1 45 ? 21.859 -8.656 -13.109 1 96.44 45 SER B CA 1
ATOM 1389 C C . SER B 1 45 ? 22.375 -7.781 -11.961 1 96.44 45 SER B C 1
ATOM 1391 O O . SER B 1 45 ? 21.922 -7.918 -10.828 1 96.44 45 SER B O 1
ATOM 1393 N N . GLY B 1 46 ? 23.25 -6.914 -12.211 1 97.25 46 GLY B N 1
ATOM 1394 C CA . GLY B 1 46 ? 23.812 -6.035 -11.195 1 97.25 46 GLY B CA 1
ATOM 1395 C C . GLY B 1 46 ? 22.766 -5.148 -10.539 1 97.25 46 GLY B C 1
ATOM 1396 O O . GLY B 1 46 ? 22.953 -4.711 -9.398 1 97.25 46 GLY B O 1
ATOM 1397 N N . LEU B 1 47 ? 21.688 -4.922 -11.195 1 98.06 47 LEU B N 1
ATOM 1398 C CA . LEU B 1 47 ? 20.641 -4.09 -10.641 1 98.06 47 LEU B CA 1
ATOM 1399 C C . LEU B 1 47 ? 20.016 -4.742 -9.406 1 98.06 47 LEU B C 1
ATOM 1401 O O . LEU B 1 47 ? 19.5 -4.047 -8.531 1 98.06 47 LEU B O 1
ATOM 1405 N N . ALA B 1 48 ? 20.047 -6.051 -9.352 1 97.94 48 ALA B N 1
ATOM 1406 C CA . ALA B 1 48 ? 19.531 -6.762 -8.188 1 97.94 48 ALA B CA 1
ATOM 1407 C C . ALA B 1 48 ? 20.25 -6.332 -6.914 1 97.94 48 ALA B C 1
ATOM 1409 O O . ALA B 1 48 ? 19.625 -6.059 -5.895 1 97.94 48 ALA B O 1
ATOM 1410 N N . PHE B 1 49 ? 21.547 -6.246 -7.047 1 97.94 49 PHE B N 1
ATOM 1411 C CA . PHE B 1 49 ? 22.359 -5.852 -5.898 1 97.94 49 PHE B CA 1
ATOM 1412 C C . PHE B 1 49 ? 22.078 -4.402 -5.516 1 97.94 49 PHE B C 1
ATOM 1414 O O . PHE B 1 49 ? 21.922 -4.082 -4.336 1 97.94 49 PHE B O 1
ATOM 1421 N N . VAL B 1 50 ? 21.984 -3.543 -6.477 1 98.44 50 VAL B N 1
ATOM 1422 C CA . VAL B 1 50 ? 21.75 -2.121 -6.246 1 98.44 50 VAL B CA 1
ATOM 1423 C C . VAL B 1 50 ? 20.391 -1.917 -5.578 1 98.44 50 VAL B C 1
ATOM 1425 O O . VAL B 1 50 ? 20.297 -1.245 -4.551 1 98.44 50 VAL B O 1
ATOM 1428 N N . VAL B 1 51 ? 19.375 -2.529 -6.156 1 98.62 51 VAL B N 1
ATOM 1429 C CA . VAL B 1 51 ? 18.016 -2.367 -5.629 1 98.62 51 VAL B CA 1
ATOM 1430 C C . VAL B 1 51 ? 17.953 -2.922 -4.207 1 98.62 51 VAL B C 1
ATOM 1432 O O . VAL B 1 51 ? 17.375 -2.291 -3.316 1 98.62 51 VAL B O 1
ATOM 1435 N N . ALA B 1 52 ? 18.562 -4.062 -4.004 1 98.62 52 ALA B N 1
ATOM 1436 C CA . ALA B 1 52 ? 18.547 -4.684 -2.68 1 98.62 52 ALA B CA 1
ATOM 1437 C C . ALA B 1 52 ? 19.172 -3.764 -1.637 1 98.62 52 ALA B C 1
ATOM 1439 O O . ALA B 1 52 ? 18.609 -3.568 -0.554 1 98.62 52 ALA B O 1
ATOM 1440 N N . ILE B 1 53 ? 20.281 -3.178 -1.964 1 98.75 53 ILE B N 1
ATOM 1441 C CA . ILE B 1 53 ? 21 -2.303 -1.035 1 98.75 53 ILE B CA 1
ATOM 1442 C C . ILE B 1 53 ? 20.172 -1.036 -0.794 1 98.75 53 ILE B C 1
ATOM 1444 O O . ILE B 1 53 ? 20.031 -0.591 0.346 1 98.75 53 ILE B O 1
ATOM 1448 N N . VAL B 1 54 ? 19.688 -0.465 -1.845 1 98.88 54 VAL B N 1
ATOM 1449 C CA . VAL B 1 54 ? 18.906 0.763 -1.731 1 98.88 54 VAL B CA 1
ATOM 1450 C C . VAL B 1 54 ? 17.688 0.515 -0.862 1 98.88 54 VAL B C 1
ATOM 1452 O O . VAL B 1 54 ? 17.344 1.34 -0.012 1 98.88 54 VAL B O 1
ATOM 1455 N N . GLU B 1 55 ? 17.047 -0.607 -1.085 1 98.88 55 GLU B N 1
ATOM 1456 C CA . GLU B 1 55 ? 15.875 -0.939 -0.273 1 98.88 55 GLU B CA 1
ATOM 1457 C C . GLU B 1 55 ? 16.266 -1.125 1.192 1 98.88 55 GLU B C 1
ATOM 1459 O O . GLU B 1 55 ? 15.602 -0.585 2.084 1 98.88 55 GLU B O 1
ATOM 1464 N N . LEU B 1 56 ? 17.297 -1.839 1.405 1 98.81 56 LEU B N 1
ATOM 1465 C CA . LEU B 1 56 ? 17.75 -2.135 2.76 1 98.81 56 LEU B CA 1
ATOM 1466 C C . LEU B 1 56 ? 18.156 -0.857 3.492 1 98.81 56 LEU B C 1
ATOM 1468 O O . LEU B 1 56 ? 17.609 -0.554 4.559 1 98.81 56 LEU B O 1
ATOM 1472 N N . VAL B 1 57 ? 19 -0.102 2.916 1 98.88 57 VAL B N 1
ATOM 1473 C CA . VAL B 1 57 ? 19.531 1.098 3.545 1 98.88 57 VAL B CA 1
ATOM 1474 C C . VAL B 1 57 ? 18.484 2.209 3.531 1 98.88 57 VAL B C 1
ATOM 1476 O O . VAL B 1 57 ? 18.281 2.891 4.539 1 98.88 57 VAL B O 1
ATOM 1479 N N . GLY B 1 58 ? 17.844 2.377 2.385 1 98.81 58 GLY B N 1
ATOM 1480 C CA . GLY B 1 58 ? 16.797 3.385 2.289 1 98.81 58 GLY B CA 1
ATOM 1481 C C . GLY B 1 58 ? 15.648 3.156 3.262 1 98.81 58 GLY B C 1
ATOM 1482 O O . GLY B 1 58 ? 15.141 4.102 3.867 1 98.81 58 GLY B O 1
ATOM 1483 N N . GLY B 1 59 ? 15.219 1.852 3.334 1 98.81 59 GLY B N 1
ATOM 1484 C CA . GLY B 1 59 ? 14.203 1.532 4.316 1 98.81 59 GLY B CA 1
ATOM 1485 C C . GLY B 1 59 ? 14.602 1.899 5.734 1 98.81 59 GLY B C 1
ATOM 1486 O O . GLY B 1 59 ? 13.805 2.48 6.48 1 98.81 59 GLY B O 1
ATOM 1487 N N . LEU B 1 60 ? 15.797 1.604 6.129 1 98.5 60 LEU B N 1
ATOM 1488 C CA . LEU B 1 60 ? 16.312 1.936 7.453 1 98.5 60 LEU B CA 1
ATOM 1489 C C . LEU B 1 60 ? 16.344 3.445 7.66 1 98.5 60 LEU B C 1
ATOM 1491 O O . LEU B 1 60 ? 15.961 3.938 8.727 1 98.5 60 LEU B O 1
ATOM 1495 N N . LEU B 1 61 ? 16.812 4.176 6.699 1 98.06 61 LEU B N 1
ATOM 1496 C CA . LEU B 1 61 ? 16.875 5.629 6.777 1 98.06 61 LEU B CA 1
ATOM 1497 C C . LEU B 1 61 ? 15.477 6.219 6.949 1 98.06 61 LEU B C 1
ATOM 1499 O O . LEU B 1 61 ? 15.289 7.164 7.723 1 98.06 61 LEU B O 1
ATOM 1503 N N . LEU B 1 62 ? 14.555 5.672 6.234 1 97.19 62 LEU B N 1
ATOM 1504 C CA . LEU B 1 62 ? 13.18 6.148 6.363 1 97.19 62 LEU B CA 1
ATOM 1505 C C . LEU B 1 62 ? 12.641 5.883 7.762 1 97.19 62 LEU B C 1
ATOM 1507 O O . LEU B 1 62 ? 11.945 6.727 8.336 1 97.19 62 LEU B O 1
ATOM 1511 N N . ILE B 1 63 ? 12.922 4.723 8.289 1 97.56 63 ILE B N 1
ATOM 1512 C CA . ILE B 1 63 ? 12.469 4.367 9.625 1 97.56 63 ILE B CA 1
ATOM 1513 C C . ILE B 1 63 ? 12.984 5.387 10.641 1 97.56 63 ILE B C 1
ATOM 1515 O O . ILE B 1 63 ? 12.242 5.84 11.508 1 97.56 63 ILE B O 1
ATOM 1519 N N . ILE B 1 64 ? 14.188 5.852 10.484 1 95.62 64 ILE B N 1
ATOM 1520 C CA . ILE B 1 64 ? 14.766 6.746 11.477 1 95.62 64 ILE B CA 1
ATOM 1521 C C . ILE B 1 64 ? 14.492 8.195 11.086 1 95.62 64 ILE B C 1
ATOM 1523 O O . ILE B 1 64 ? 14.742 9.117 11.867 1 95.62 64 ILE B O 1
ATOM 1527 N N . GLY B 1 65 ? 14.039 8.461 9.93 1 95.38 65 GLY B N 1
ATOM 1528 C CA . GLY B 1 65 ? 13.602 9.773 9.5 1 95.38 65 GLY B CA 1
ATOM 1529 C C . GLY B 1 65 ? 14.719 10.609 8.891 1 95.38 65 GLY B C 1
ATOM 1530 O O . GLY B 1 65 ? 14.711 11.836 9 1 95.38 65 GLY B O 1
ATOM 1531 N N . LEU B 1 66 ? 15.656 9.938 8.273 1 95.19 66 LEU B N 1
ATOM 1532 C CA . LEU B 1 66 ? 16.766 10.625 7.621 1 95.19 66 LEU B CA 1
ATOM 1533 C C . LEU B 1 66 ? 16.609 10.594 6.105 1 95.19 66 LEU B C 1
ATOM 1535 O O . LEU B 1 66 ? 16.406 9.523 5.523 1 95.19 66 LEU B O 1
ATOM 1539 N N . GLY B 1 67 ? 16.656 11.812 5.469 1 95.62 67 GLY B N 1
ATOM 1540 C CA . GLY B 1 67 ? 16.578 11.891 4.02 1 95.62 67 GLY B CA 1
ATOM 1541 C C . GLY B 1 67 ? 15.227 11.453 3.48 1 95.62 67 GLY B C 1
ATOM 1542 O O . GLY B 1 67 ? 15.141 10.852 2.408 1 95.62 67 GLY B O 1
ATOM 1543 N N . THR B 1 68 ? 14.25 11.703 4.211 1 96.75 68 THR B N 1
ATOM 1544 C CA . THR B 1 68 ? 12.914 11.195 3.934 1 96.75 68 THR B CA 1
ATOM 1545 C C . THR B 1 68 ? 12.453 11.609 2.539 1 96.75 68 THR B C 1
ATOM 1547 O O . THR B 1 68 ? 11.938 10.789 1.777 1 96.75 68 THR B O 1
ATOM 1550 N N . ARG B 1 69 ? 12.625 12.844 2.119 1 96.5 69 ARG B N 1
ATOM 1551 C CA . ARG B 1 69 ? 12.18 13.344 0.825 1 96.5 69 ARG B CA 1
ATOM 1552 C C . ARG B 1 69 ? 12.891 12.625 -0.317 1 96.5 69 ARG B C 1
ATOM 1554 O O . ARG B 1 69 ? 12.25 12.203 -1.284 1 96.5 69 ARG B O 1
ATOM 1561 N N . VAL B 1 70 ? 14.234 12.453 -0.182 1 97.69 70 VAL B N 1
ATOM 1562 C CA . VAL B 1 70 ? 15.047 11.828 -1.227 1 97.69 70 VAL B CA 1
ATOM 1563 C C . VAL B 1 70 ? 14.727 10.336 -1.307 1 97.69 70 VAL B C 1
ATOM 1565 O O . VAL B 1 70 ? 14.508 9.797 -2.395 1 97.69 70 VAL B O 1
ATOM 1568 N N . ILE B 1 71 ? 14.648 9.695 -0.113 1 98.31 71 ILE B N 1
ATOM 1569 C CA . ILE B 1 71 ? 14.391 8.258 -0.087 1 98.31 71 ILE B CA 1
ATOM 1570 C C . ILE B 1 71 ? 12.977 7.984 -0.612 1 98.31 71 ILE B C 1
ATOM 1572 O O . ILE B 1 71 ? 12.758 7.008 -1.329 1 98.31 71 ILE B O 1
ATOM 1576 N N . GLY B 1 72 ? 12.031 8.812 -0.255 1 98.5 72 GLY B N 1
ATOM 1577 C CA . GLY B 1 72 ? 10.711 8.68 -0.843 1 98.5 72 GLY B CA 1
ATOM 1578 C C . GLY B 1 72 ? 10.727 8.695 -2.359 1 98.5 72 GLY B C 1
ATOM 1579 O O . GLY B 1 72 ? 10.086 7.859 -3 1 98.5 72 GLY B O 1
ATOM 1580 N N . ALA B 1 73 ? 11.477 9.609 -2.947 1 98.75 73 ALA B N 1
ATOM 1581 C CA . ALA B 1 73 ? 11.586 9.711 -4.398 1 98.75 73 ALA B CA 1
ATOM 1582 C C . ALA B 1 73 ? 12.234 8.461 -4.988 1 98.75 73 ALA B C 1
ATOM 1584 O O . ALA B 1 73 ? 11.773 7.93 -6 1 98.75 73 ALA B O 1
ATOM 1585 N N . VAL B 1 74 ? 13.273 8.039 -4.375 1 98.88 74 VAL B N 1
ATOM 1586 C CA . VAL B 1 74 ? 14.008 6.871 -4.844 1 98.88 74 VAL B CA 1
ATOM 1587 C C . VAL B 1 74 ? 13.094 5.648 -4.844 1 98.88 74 VAL B C 1
ATOM 1589 O O . VAL B 1 74 ? 13.047 4.898 -5.824 1 98.88 74 VAL B O 1
ATOM 1592 N N . PHE B 1 75 ? 12.352 5.414 -3.766 1 98.88 75 PHE B N 1
ATOM 1593 C CA . PHE B 1 75 ? 11.461 4.262 -3.672 1 98.88 75 PHE B CA 1
ATOM 1594 C C . PHE B 1 75 ? 10.32 4.375 -4.68 1 98.88 75 PHE B C 1
ATOM 1596 O O . PHE B 1 75 ? 9.898 3.369 -5.254 1 98.88 75 PHE B O 1
ATOM 1603 N N . ALA B 1 76 ? 9.836 5.602 -4.922 1 98.88 76 ALA B N 1
ATOM 1604 C CA . ALA B 1 76 ? 8.828 5.785 -5.965 1 98.88 76 ALA B CA 1
ATOM 1605 C C . ALA B 1 76 ? 9.359 5.352 -7.328 1 98.88 76 ALA B C 1
ATOM 1607 O O . ALA B 1 76 ? 8.672 4.656 -8.078 1 98.88 76 ALA B O 1
ATOM 1608 N N . VAL B 1 77 ? 10.547 5.734 -7.633 1 98.88 77 VAL B N 1
ATOM 1609 C CA . VAL B 1 77 ? 11.156 5.398 -8.914 1 98.88 77 VAL B CA 1
ATOM 1610 C C . VAL B 1 77 ? 11.336 3.885 -9.023 1 98.88 77 VAL B C 1
ATOM 1612 O O . VAL B 1 77 ? 11.047 3.293 -10.07 1 98.88 77 VAL B O 1
ATOM 1615 N N . ILE B 1 78 ? 11.789 3.246 -7.953 1 98.75 78 ILE B N 1
ATOM 1616 C CA . ILE B 1 78 ? 11.977 1.798 -7.949 1 98.75 78 ILE B CA 1
ATOM 1617 C C . ILE B 1 78 ? 10.633 1.108 -8.195 1 98.75 78 ILE B C 1
ATOM 1619 O O . ILE B 1 78 ? 10.555 0.157 -8.977 1 98.75 78 ILE B O 1
ATOM 1623 N N . MET B 1 79 ? 9.594 1.601 -7.574 1 98.88 79 MET B N 1
ATOM 1624 C CA . MET B 1 79 ? 8.289 0.971 -7.734 1 98.88 79 MET B CA 1
ATOM 1625 C C . MET B 1 79 ? 7.738 1.204 -9.141 1 98.88 79 MET B C 1
ATOM 1627 O O . MET B 1 79 ? 7.062 0.337 -9.695 1 98.88 79 MET B O 1
ATOM 1631 N N . ILE B 1 80 ? 7.973 2.422 -9.719 1 98.81 80 ILE B N 1
ATOM 1632 C CA . ILE B 1 80 ? 7.594 2.674 -11.102 1 98.81 80 ILE B CA 1
ATOM 1633 C C . ILE B 1 80 ? 8.328 1.699 -12.023 1 98.81 80 ILE B C 1
ATOM 1635 O O . ILE B 1 80 ? 7.727 1.125 -12.93 1 98.81 80 ILE B O 1
ATOM 1639 N N . GLY B 1 81 ? 9.594 1.525 -11.812 1 98.38 81 GLY B N 1
ATOM 1640 C CA . GLY B 1 81 ? 10.336 0.531 -12.562 1 98.38 81 GLY B CA 1
ATOM 1641 C C . GLY B 1 81 ? 9.766 -0.869 -12.438 1 98.38 81 GLY B C 1
ATOM 1642 O O . GLY B 1 81 ? 9.656 -1.594 -13.43 1 98.38 81 GLY B O 1
ATOM 1643 N N . ALA B 1 82 ? 9.422 -1.297 -11.234 1 98.12 82 ALA B N 1
ATOM 1644 C CA . ALA B 1 82 ? 8.844 -2.619 -11.008 1 98.12 82 ALA B CA 1
ATOM 1645 C C . ALA B 1 82 ? 7.531 -2.779 -11.773 1 98.12 82 ALA B C 1
ATOM 1647 O O . ALA B 1 82 ? 7.262 -3.84 -12.344 1 98.12 82 ALA B O 1
ATOM 1648 N N . ILE B 1 83 ? 6.715 -1.725 -11.789 1 98.62 83 ILE B N 1
ATOM 1649 C CA . ILE B 1 83 ? 5.445 -1.766 -12.516 1 98.62 83 ILE B CA 1
ATOM 1650 C C . ILE B 1 83 ? 5.707 -2.031 -14 1 98.62 83 ILE B C 1
ATOM 1652 O O . ILE B 1 83 ? 5.133 -2.953 -14.578 1 98.62 83 ILE B O 1
ATOM 1656 N N . PHE B 1 84 ? 6.598 -1.363 -14.602 1 98.25 84 PHE B N 1
ATOM 1657 C CA . PHE B 1 84 ? 6.766 -1.393 -16.047 1 98.25 84 PHE B CA 1
ATOM 1658 C C . PHE B 1 84 ? 7.566 -2.615 -16.469 1 98.25 84 PHE B C 1
ATOM 1660 O O . PHE B 1 84 ? 7.406 -3.107 -17.594 1 98.25 84 PHE B O 1
ATOM 1667 N N . THR B 1 85 ? 8.383 -3.158 -15.656 1 97.56 85 THR B N 1
ATOM 1668 C CA . THR B 1 85 ? 9.25 -4.254 -16.078 1 97.56 85 THR B CA 1
ATOM 1669 C C . THR B 1 85 ? 8.664 -5.598 -15.664 1 97.56 85 THR B C 1
ATOM 1671 O O . THR B 1 85 ? 8.914 -6.617 -16.312 1 97.56 85 THR B O 1
ATOM 1674 N N . ALA B 1 86 ? 7.902 -5.574 -14.625 1 96.69 86 ALA B N 1
ATOM 1675 C CA . ALA B 1 86 ? 7.562 -6.887 -14.078 1 96.69 86 ALA B CA 1
ATOM 1676 C C . ALA B 1 86 ? 6.051 -7.062 -13.977 1 96.69 86 ALA B 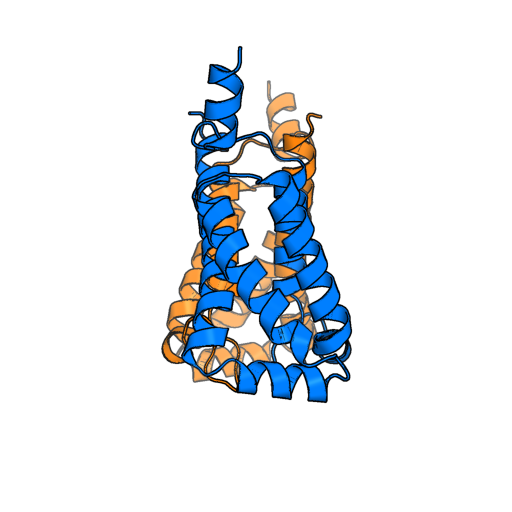C 1
ATOM 1678 O O . ALA B 1 86 ? 5.547 -8.188 -14 1 96.69 86 ALA B O 1
ATOM 1679 N N . LYS B 1 87 ? 5.301 -5.91 -13.852 1 97.44 87 LYS B N 1
ATOM 1680 C CA . LYS B 1 87 ? 3.947 -6.133 -13.344 1 97.44 87 LYS B CA 1
ATOM 1681 C C . LYS B 1 87 ? 2.9 -5.617 -14.328 1 97.44 87 LYS B C 1
ATOM 1683 O O . LYS B 1 87 ? 1.715 -5.934 -14.203 1 97.44 87 LYS B O 1
ATOM 1688 N N . LEU B 1 88 ? 3.26 -4.895 -15.32 1 97.19 88 LEU B N 1
ATOM 1689 C CA . LEU B 1 88 ? 2.309 -4.195 -16.188 1 97.19 88 LEU B CA 1
ATOM 1690 C C . LEU B 1 88 ? 1.341 -5.18 -16.828 1 97.19 88 LEU B C 1
ATOM 1692 O O . LEU B 1 88 ? 0.131 -4.941 -16.859 1 97.19 88 LEU B O 1
ATOM 1696 N N . SER B 1 89 ? 1.854 -6.277 -17.312 1 97 89 SER B N 1
ATOM 1697 C CA . SER B 1 89 ? 1.036 -7.23 -18.062 1 97 89 SER B CA 1
ATOM 1698 C C . SER B 1 89 ? 0.063 -7.961 -17.141 1 97 89 SER B C 1
ATOM 1700 O O . SER B 1 89 ? -0.885 -8.594 -17.625 1 97 89 SER B O 1
ATOM 1702 N N . LEU B 1 90 ? 0.266 -7.938 -15.828 1 97.19 90 LEU B N 1
ATOM 1703 C CA . LEU B 1 90 ? -0.551 -8.672 -14.875 1 97.19 90 LEU B CA 1
ATOM 1704 C C . LEU B 1 90 ? -1.812 -7.891 -14.516 1 97.19 90 LEU B C 1
ATOM 1706 O O . LEU B 1 90 ? -2.754 -8.445 -13.953 1 97.19 90 LEU B O 1
ATOM 1710 N N . GLY B 1 91 ? -1.77 -6.512 -14.812 1 97.56 91 GLY B N 1
ATOM 1711 C CA . GLY B 1 91 ? -2.91 -5.684 -14.461 1 97.56 91 GLY B CA 1
ATOM 1712 C C . GLY B 1 91 ? -2.842 -5.156 -13.039 1 97.56 91 GLY B C 1
ATOM 1713 O O . GLY B 1 91 ? -1.979 -5.566 -12.258 1 97.56 91 GLY B O 1
ATOM 1714 N N . LEU B 1 92 ? -3.758 -4.328 -12.672 1 98.25 92 LEU B N 1
ATOM 1715 C CA . LEU B 1 92 ? -3.742 -3.633 -11.391 1 98.25 92 LEU B CA 1
ATOM 1716 C C . LEU B 1 92 ? -3.939 -4.613 -10.234 1 98.25 92 LEU B C 1
ATOM 1718 O O . LEU B 1 92 ? -3.174 -4.602 -9.273 1 98.25 92 LEU B O 1
ATOM 1722 N N . PHE B 1 93 ? -4.914 -5.512 -10.406 1 97.06 93 PHE B N 1
ATOM 1723 C CA . PHE B 1 93 ? -5.223 -6.406 -9.297 1 97.06 93 PHE B CA 1
ATOM 1724 C C . PHE B 1 93 ? -4.723 -7.816 -9.586 1 97.06 93 PHE B C 1
ATOM 1726 O O . PHE B 1 93 ? -5.074 -8.766 -8.875 1 97.06 93 PHE B O 1
ATOM 1733 N N . GLY B 1 94 ? -3.922 -7.949 -10.656 1 96.44 94 GLY B N 1
ATOM 1734 C CA . GLY B 1 94 ? -3.387 -9.266 -10.977 1 96.44 94 GLY B CA 1
ATOM 1735 C C . GLY B 1 94 ? -4.195 -10 -12.031 1 96.44 94 GLY B C 1
ATOM 1736 O O . GLY B 1 94 ? -5.16 -9.453 -12.57 1 96.44 94 GLY B O 1
ATOM 1737 N N . ASP B 1 95 ? -3.773 -11.195 -12.328 1 93.69 95 ASP B N 1
ATOM 1738 C CA . ASP B 1 95 ? -4.367 -11.922 -13.438 1 93.69 95 ASP B CA 1
ATOM 1739 C C . ASP B 1 95 ? -5.105 -13.172 -12.953 1 93.69 95 ASP B C 1
ATOM 1741 O O . ASP B 1 95 ? -5.391 -14.078 -13.734 1 93.69 95 ASP B O 1
ATOM 1745 N N . GLY B 1 96 ? -5.387 -13.227 -11.688 1 87.62 96 GLY B N 1
ATOM 1746 C CA . GLY B 1 96 ? -6.062 -14.375 -11.109 1 87.62 96 GLY B CA 1
ATOM 1747 C C . GLY B 1 96 ? -5.117 -15.336 -10.406 1 87.62 96 GLY B C 1
ATOM 1748 O O . GLY B 1 96 ? -5.527 -16.078 -9.516 1 87.62 96 GLY B O 1
ATOM 1749 N N . THR B 1 97 ? -3.896 -15.336 -10.789 1 89.5 97 THR B N 1
ATOM 1750 C CA . THR B 1 97 ? -2.887 -16.188 -10.18 1 89.5 97 THR B CA 1
ATOM 1751 C C . THR B 1 97 ? -1.827 -15.359 -9.469 1 89.5 97 THR B C 1
ATOM 1753 O O . THR B 1 97 ? -1.522 -15.602 -8.297 1 89.5 97 THR B O 1
ATOM 1756 N N . TYR B 1 98 ? -1.37 -14.32 -10.125 1 93.62 98 TYR B N 1
ATOM 1757 C CA . TYR B 1 98 ? -0.301 -13.477 -9.609 1 93.62 98 TYR B CA 1
ATOM 1758 C C . TYR B 1 98 ? -0.833 -12.102 -9.219 1 93.62 98 TYR B C 1
ATOM 1760 O O . TYR B 1 98 ? -1.767 -11.586 -9.844 1 93.62 98 TYR B O 1
ATOM 1768 N N . ALA B 1 99 ? -0.189 -11.594 -8.281 1 95.75 99 ALA B N 1
ATOM 1769 C CA . ALA B 1 99 ? -0.565 -10.258 -7.832 1 95.75 99 ALA B CA 1
ATOM 1770 C C . ALA B 1 99 ? -0.211 -9.203 -8.883 1 95.75 99 ALA B C 1
ATOM 1772 O O . ALA B 1 99 ? 0.812 -9.312 -9.555 1 95.75 99 ALA B O 1
ATOM 1773 N N . GLY B 1 100 ? -1.023 -8.141 -8.969 1 97.81 100 GLY B N 1
ATOM 1774 C CA . GLY B 1 100 ? -0.789 -7.035 -9.891 1 97.81 100 GLY B CA 1
ATOM 1775 C C . GLY B 1 100 ? 0.051 -5.926 -9.281 1 97.81 100 GLY B C 1
ATOM 1776 O O . GLY B 1 100 ? 0.884 -6.176 -8.414 1 97.81 100 GLY B O 1
ATOM 1777 N N . TYR B 1 101 ? -0.135 -4.715 -9.836 1 98.62 101 TYR B N 1
ATOM 1778 C CA . TYR B 1 101 ? 0.766 -3.645 -9.43 1 98.62 101 TYR B CA 1
ATOM 1779 C C . TYR B 1 101 ? 0.072 -2.686 -8.469 1 98.62 101 TYR B C 1
ATOM 1781 O O . TYR B 1 101 ? 0.46 -1.521 -8.352 1 98.62 101 TYR B O 1
ATOM 1789 N N . GLU B 1 102 ? -0.961 -3.102 -7.809 1 98.75 102 GLU B N 1
ATOM 1790 C CA . GLU B 1 102 ? -1.662 -2.273 -6.832 1 98.75 102 GLU B CA 1
ATOM 1791 C C . GLU B 1 102 ? -0.726 -1.826 -5.715 1 98.75 102 GLU B C 1
ATOM 1793 O O . GLU B 1 102 ? -0.674 -0.641 -5.379 1 98.75 102 GLU B O 1
ATOM 1798 N N . LEU B 1 103 ? 0.029 -2.766 -5.172 1 98.75 103 LEU B N 1
ATOM 1799 C CA . LEU B 1 103 ? 0.957 -2.43 -4.098 1 98.75 103 LEU B CA 1
ATOM 1800 C C . LEU B 1 103 ? 1.979 -1.4 -4.566 1 98.75 103 LEU B C 1
ATOM 1802 O O . LEU B 1 103 ? 2.26 -0.431 -3.855 1 98.75 103 LEU B O 1
ATOM 1806 N N . GLU B 1 104 ? 2.512 -1.656 -5.703 1 98.88 104 GLU B N 1
ATOM 1807 C CA . GLU B 1 104 ? 3.504 -0.731 -6.242 1 98.88 104 GLU B CA 1
ATOM 1808 C C . GLU B 1 104 ? 2.92 0.668 -6.414 1 98.88 104 GLU B C 1
ATOM 1810 O O . GLU B 1 104 ? 3.59 1.665 -6.137 1 98.88 104 GLU B O 1
ATOM 1815 N N . VAL B 1 105 ? 1.696 0.769 -6.875 1 98.94 105 VAL B N 1
ATOM 1816 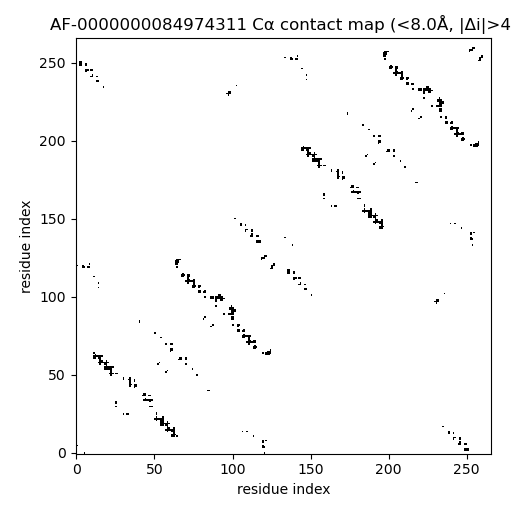C CA . VAL B 1 105 ? 1.047 2.064 -7.031 1 98.94 105 VAL B CA 1
ATOM 1817 C C . VAL B 1 105 ? 0.911 2.746 -5.672 1 98.94 105 VAL B C 1
ATOM 1819 O O . VAL B 1 105 ? 1.172 3.945 -5.543 1 98.94 105 VAL B O 1
ATOM 1822 N N . VAL B 1 106 ? 0.52 2.037 -4.684 1 98.94 106 VAL B N 1
ATOM 1823 C CA . VAL B 1 106 ? 0.368 2.584 -3.338 1 98.94 106 VAL B CA 1
ATOM 1824 C C . VAL B 1 106 ? 1.725 3.047 -2.812 1 98.94 106 VAL B C 1
ATOM 1826 O O . VAL B 1 106 ? 1.83 4.109 -2.199 1 98.94 106 VAL B O 1
ATOM 1829 N N . TYR B 1 107 ? 2.752 2.281 -3.113 1 98.94 107 TYR B N 1
ATOM 1830 C CA . TYR B 1 107 ? 4.086 2.664 -2.672 1 98.94 107 TYR B CA 1
ATOM 1831 C C . TYR B 1 107 ? 4.578 3.898 -3.42 1 98.94 107 TYR B C 1
ATOM 1833 O O . TYR B 1 107 ? 5.293 4.73 -2.859 1 98.94 107 TYR B O 1
ATOM 1841 N N . VAL B 1 108 ? 4.266 4.012 -4.703 1 98.94 108 VAL B N 1
ATOM 1842 C CA . VAL B 1 108 ? 4.574 5.234 -5.43 1 98.94 108 VAL B CA 1
ATOM 1843 C C . VAL B 1 108 ? 3.883 6.422 -4.762 1 98.94 108 VAL B C 1
ATOM 1845 O O . VAL B 1 108 ? 4.504 7.465 -4.535 1 98.94 108 VAL B O 1
ATOM 1848 N N . ALA B 1 109 ? 2.635 6.266 -4.414 1 98.88 109 ALA B N 1
ATOM 1849 C CA . ALA B 1 109 ? 1.879 7.328 -3.762 1 98.88 109 ALA B CA 1
ATOM 1850 C C . ALA B 1 109 ? 2.508 7.707 -2.424 1 98.88 109 ALA B C 1
ATOM 1852 O O . ALA B 1 109 ? 2.613 8.891 -2.094 1 98.88 109 ALA B O 1
ATOM 1853 N N . LEU B 1 110 ? 2.924 6.707 -1.659 1 98.81 110 LEU B N 1
ATOM 1854 C CA . LEU B 1 110 ? 3.545 6.984 -0.369 1 98.81 110 LEU B CA 1
ATOM 1855 C C . LEU B 1 110 ? 4.906 7.652 -0.552 1 98.81 110 LEU B C 1
ATOM 1857 O O . LEU B 1 110 ? 5.289 8.516 0.236 1 98.81 110 LEU B O 1
ATOM 1861 N N . GLY B 1 111 ? 5.645 7.191 -1.548 1 98.81 111 GLY B N 1
ATOM 1862 C CA . GLY B 1 111 ? 6.879 7.891 -1.869 1 98.81 111 GLY B CA 1
ATOM 1863 C C . GLY B 1 111 ? 6.672 9.367 -2.162 1 98.81 111 GLY B C 1
ATOM 1864 O O . GLY B 1 111 ? 7.391 10.219 -1.633 1 98.81 111 GLY B O 1
ATOM 1865 N N . ILE B 1 112 ? 5.723 9.672 -2.998 1 98.44 112 ILE B N 1
ATOM 1866 C CA . ILE B 1 112 ? 5.387 11.055 -3.334 1 98.44 112 ILE B CA 1
ATOM 1867 C C . ILE B 1 112 ? 4.934 11.797 -2.08 1 98.44 112 ILE B C 1
ATOM 1869 O O . ILE B 1 112 ? 5.312 12.945 -1.862 1 98.44 112 ILE B O 1
ATOM 1873 N N . TYR B 1 113 ? 4.094 11.133 -1.303 1 97.81 113 TYR B N 1
ATOM 1874 C CA . TYR B 1 113 ? 3.666 11.719 -0.037 1 97.81 113 TYR B CA 1
ATOM 1875 C C . TYR B 1 113 ? 4.859 12.203 0.773 1 97.81 113 TYR B C 1
ATOM 1877 O O . TYR B 1 113 ? 4.895 13.359 1.214 1 97.81 113 TYR B O 1
ATOM 1885 N N . PHE B 1 114 ? 5.883 11.414 0.9 1 97.12 114 PHE B N 1
ATOM 1886 C CA . PHE B 1 114 ? 6.973 11.734 1.817 1 97.12 114 PHE B CA 1
ATOM 1887 C C . PHE B 1 114 ? 7.969 12.688 1.166 1 97.12 114 PHE B C 1
ATOM 1889 O O . PHE B 1 114 ? 8.789 13.297 1.853 1 97.12 114 PHE B O 1
ATOM 1896 N N . MET B 1 115 ? 7.867 12.805 -0.147 1 96.62 115 MET B N 1
ATOM 1897 C CA . MET B 1 115 ? 8.656 13.828 -0.822 1 96.62 115 MET B CA 1
ATOM 1898 C C . MET B 1 115 ? 8.219 15.227 -0.38 1 96.62 115 MET B C 1
ATOM 1900 O O . MET B 1 115 ? 9.031 16.156 -0.353 1 96.62 115 MET B O 1
ATOM 1904 N N . PHE B 1 116 ? 6.91 15.328 0.023 1 94.62 116 PHE B N 1
ATOM 1905 C CA . PHE B 1 116 ? 6.391 16.688 0.173 1 94.62 116 PHE B CA 1
ATOM 1906 C C . PHE B 1 116 ? 5.797 16.891 1.562 1 94.62 116 PHE B C 1
ATOM 1908 O O . PHE B 1 116 ? 5.484 18.016 1.952 1 94.62 116 PHE B O 1
ATOM 1915 N N . ALA B 1 117 ? 5.621 15.797 2.277 1 89.44 117 ALA B N 1
ATOM 1916 C CA . ALA B 1 117 ? 5.031 15.914 3.609 1 89.44 117 ALA B CA 1
ATOM 1917 C C . ALA B 1 117 ? 5.941 16.703 4.547 1 89.44 117 ALA B C 1
ATOM 1919 O O . ALA B 1 117 ? 7.152 16.766 4.332 1 89.44 117 ALA B O 1
ATOM 1920 N N . ASP B 1 118 ? 5.328 17.266 5.512 1 83.44 118 ASP B N 1
ATOM 1921 C CA . ASP B 1 118 ? 6.094 17.953 6.539 1 83.44 118 ASP B CA 1
ATOM 1922 C C . ASP B 1 118 ? 6.969 16.984 7.332 1 83.44 118 ASP B C 1
ATOM 1924 O O . ASP B 1 118 ? 6.621 15.812 7.484 1 83.44 118 ASP B O 1
ATOM 1928 N N . ARG B 1 119 ? 8.062 17.547 7.789 1 77.5 119 ARG B N 1
ATOM 1929 C CA . ARG B 1 119 ? 8.992 16.719 8.555 1 77.5 119 ARG B CA 1
ATOM 1930 C C . ARG B 1 119 ? 8.398 16.312 9.898 1 77.5 119 ARG B C 1
ATOM 1932 O O . ARG B 1 119 ? 7.711 17.125 10.539 1 77.5 119 ARG B O 1
ATOM 1939 N N . SER B 1 120 ? 8.625 15.031 10.133 1 74.88 120 SER B N 1
ATOM 1940 C CA . SER B 1 120 ? 8.219 14.625 11.477 1 74.88 120 SER B CA 1
ATOM 1941 C C . SER B 1 120 ? 9.258 15.039 12.516 1 74.88 120 SER B C 1
ATOM 1943 O O . SER B 1 120 ? 10.453 15.094 12.227 1 74.88 120 SER B O 1
ATOM 1945 N N . PRO B 1 121 ? 8.766 15.492 13.648 1 71.31 121 PRO B N 1
ATOM 1946 C CA . PRO B 1 121 ? 9.711 15.969 14.664 1 71.31 121 PRO B CA 1
ATOM 1947 C C . PRO B 1 121 ? 10.727 14.906 15.078 1 71.31 121 PRO B C 1
ATOM 1949 O O . PRO B 1 121 ? 11.82 15.242 15.531 1 71.31 121 PRO B O 1
ATOM 1952 N N . LEU B 1 122 ? 10.289 13.672 14.969 1 74.31 122 LEU B N 1
ATOM 1953 C CA . LEU B 1 122 ? 11.195 12.594 15.344 1 74.31 122 LEU B CA 1
ATOM 1954 C C . LEU B 1 122 ? 12.109 12.227 14.188 1 74.31 122 LEU B C 1
ATOM 1956 O O . LEU B 1 122 ? 12.914 11.297 14.289 1 74.31 122 LEU B O 1
ATOM 1960 N N . SER B 1 123 ? 12.055 13.039 13.195 1 73.31 123 SER B N 1
ATOM 1961 C CA . SER B 1 123 ? 12.984 12.852 12.094 1 73.31 123 SER B CA 1
ATOM 1962 C C . SER B 1 123 ? 14.375 13.375 12.445 1 73.31 123 SER B C 1
ATOM 1964 O O . SER B 1 123 ? 14.508 14.461 13.016 1 73.31 123 SER B O 1
ATOM 1966 N N . LEU B 1 124 ? 15.289 12.539 12.438 1 74.75 124 LEU B N 1
ATOM 1967 C CA . LEU B 1 124 ? 16.656 13 12.664 1 74.75 124 LEU B CA 1
ATOM 1968 C C . LEU B 1 124 ? 16.984 14.18 11.766 1 74.75 124 LEU B C 1
ATOM 1970 O O . LEU B 1 124 ? 17.812 15.023 12.117 1 74.75 124 LEU B O 1
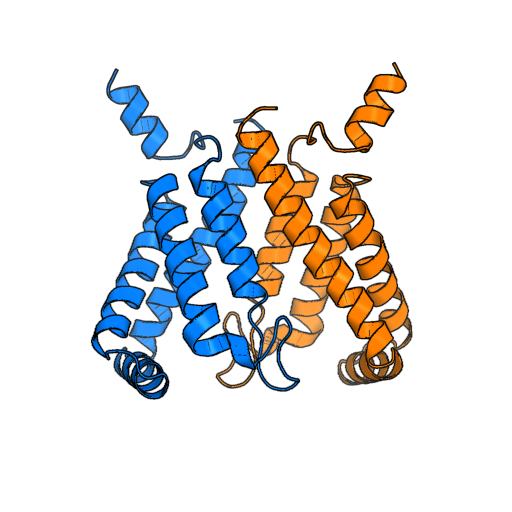ATOM 1974 N N . ASP B 1 125 ? 16.25 14.242 10.703 1 68.75 125 ASP B N 1
ATOM 1975 C CA . ASP B 1 125 ? 16.422 15.391 9.812 1 68.75 125 ASP B CA 1
ATOM 1976 C C . ASP B 1 125 ? 16.062 16.688 10.523 1 68.75 125 ASP B C 1
ATOM 1978 O O . ASP B 1 125 ? 16.75 17.703 10.375 1 68.75 125 ASP B O 1
ATOM 1982 N N . ALA B 1 126 ? 15 16.578 11.281 1 63.38 126 ALA B N 1
ATOM 1983 C CA . ALA B 1 126 ? 14.516 17.766 12 1 63.38 126 ALA B CA 1
ATOM 1984 C C . ALA B 1 126 ? 15.484 18.188 13.094 1 63.38 126 ALA B C 1
ATOM 1986 O O . ALA B 1 126 ? 15.727 19.375 13.297 1 63.38 126 ALA B O 1
ATOM 1987 N N . LYS B 1 127 ? 16.094 17.25 13.641 1 67.62 127 LYS B N 1
ATOM 1988 C CA . LYS B 1 127 ? 17.016 17.531 14.734 1 67.62 127 LYS B CA 1
ATOM 1989 C C . LYS B 1 127 ? 18.328 18.109 14.227 1 67.62 127 LYS B C 1
ATOM 1991 O O . LYS B 1 127 ? 18.875 19.031 14.82 1 67.62 127 LYS B O 1
ATOM 1996 N N . LEU B 1 128 ? 18.719 17.609 13.188 1 67.06 128 LEU B N 1
ATOM 1997 C CA . LEU B 1 128 ? 19.984 18.062 12.625 1 67.06 128 LEU B CA 1
ATOM 1998 C C . LEU B 1 128 ? 19.844 19.484 12.07 1 67.06 128 LEU B C 1
ATOM 2000 O O . LEU B 1 128 ? 20.781 20.281 12.164 1 67.06 128 LEU B O 1
ATOM 2004 N N . MET B 1 129 ? 18.703 19.766 11.625 1 61.53 129 MET B N 1
ATOM 2005 C CA . MET B 1 129 ? 18.469 21.094 11.07 1 61.53 129 MET B CA 1
ATOM 2006 C C . MET B 1 129 ? 18.297 22.125 12.18 1 61.53 129 MET B C 1
ATOM 2008 O O . MET B 1 129 ? 18.719 23.281 12.031 1 61.53 129 MET B O 1
ATOM 2012 N N . ASN B 1 130 ? 17.688 21.656 13.203 1 59.59 130 ASN B N 1
ATOM 2013 C CA . ASN B 1 130 ? 17.547 22.562 14.328 1 59.59 130 ASN B CA 1
ATOM 2014 C C . ASN B 1 130 ? 18.891 22.828 15.008 1 59.59 130 ASN B C 1
ATOM 2016 O O . ASN B 1 130 ? 19.109 23.922 15.555 1 59.59 130 ASN B O 1
ATOM 2020 N N . ASN B 1 131 ? 19.688 21.844 15.047 1 56.62 131 ASN B N 1
ATOM 2021 C CA . ASN B 1 131 ? 20.969 22.078 15.695 1 56.62 131 ASN B CA 1
ATOM 2022 C C . ASN B 1 131 ? 21.922 22.859 14.789 1 56.62 131 ASN B C 1
ATOM 2024 O O . ASN B 1 131 ? 22.984 23.297 15.227 1 56.62 131 ASN B O 1
ATOM 2028 N N . ALA B 1 132 ? 21.609 22.922 13.586 1 54.91 132 ALA B N 1
ATOM 2029 C CA . ALA B 1 132 ? 22.453 23.688 12.68 1 54.91 132 ALA B CA 1
ATOM 2030 C C . ALA B 1 132 ? 22.109 25.172 12.734 1 54.91 132 ALA B C 1
ATOM 2032 O O . ALA B 1 132 ? 22.828 26.016 12.164 1 54.91 132 ALA B O 1
ATOM 2033 N N . ASP B 1 133 ? 21.094 25.609 13.336 1 42.66 133 ASP B N 1
ATOM 2034 C CA . ASP B 1 133 ? 20.953 27.031 13.594 1 42.66 133 ASP B CA 1
ATOM 2035 C C . ASP B 1 133 ? 21.625 27.422 14.914 1 42.66 133 ASP B C 1
ATOM 2037 O O . ASP B 1 133 ? 21.516 26.703 15.906 1 42.66 133 ASP B O 1
#

Sequence (266 aa):
MTRQQWVSLFVRVVFGFMFFYHGFVKFQGGIENTAGYFESLGLMSGLAFVVAIVELVGGLLLIIGLGTRVIGAVFAVIMIGAIFTAKLSLGLFGDGTYAGYELEVVYVALGIYFMFADRSPLSLDAKLMNNADMTRQQWVSLFVRVVFGFMFFYHGFVKFQGGIENTAGYFESLGLMSGLAFVVAIVELVGGLLLIIGLGTRVIGAVFAVIMIGAIFTAKLSLGLFGDGTYAGYELEVVYVALGIYFMFADRSPLSLDAKLMNNAD

InterPro domains:
  IPR032808 DoxX family [PF07681] (9-87)
  IPR051907 DoxX-like inner membrane-associated oxidoreductase [PTHR33452] (3-130)

Foldseek 3Di:
DDPVLVVLLVVLLVLLVVLLVVLVVCPVVPVVVVLVVCVVLVHHSVVSVVSSVLSNVLSVLSNQQHPQLVSLQVLLVVLVVCQVRPAVVQDCQGVVPDGHSVVSVVSNVSSNCSNDPDGRCSHVVVVVVVVVD/DDPVLVVLLVVLLVLLVVLLVVLVVCPVVPVVVVLVVCVVLVHHSVVSVVSSVLSNVLSVLSNQQHPQLVSLQVLLVVLVVCQVRPAVVQDCQGVVPDGHSVVSVVSNVSSNCSNDPDGRCSHVVVVVVVVVD

Radius of gyration: 19.22 Å; Cα contacts (8 Å, |Δi|>4): 389; chains: 2; bounding box: 47×49×38 Å

Secondary structure (DSSP, 8-state):
--HHHHHHHHHHHHHHHHHHHHHHHHHHT-HHHHHHHHHHTT--THHHHHHHHHHHHHHHHHHHTSSHHHHHHHHHHHHHHHIIIIIGGG-SS-SSSS--SHHHHHHHHHHHHHHHSPPPTT-HHHHHHHHT-/--HHHHHHHHHHHHHHHHHHHHHHHHHHT-HHHHHHHHHHTT--THHHHHHHHHHHHHHHHHHHTSSHHHHHHHHHHHHHHHIIIIIGGG-SS-SSSS--SHHHHHHHHHHHHHHHSPPPTT-HHHHHHHHT-